Protein AF-A0A9D1K2T2-F1 (afdb_monomer_lite)

Foldseek 3Di:
DDDDDPPDQDVVNVVVCVVVVDDPDDDDDDDDDDDDDDDDDDDDDDDDDDDDDDDDDDDDDDDDDDDDDDDDPDPDDPPPDDVVVVVVVVVVVVVVVVVVVVVVVVVVVVVVVVVVVVVVVVVVVVVVVVVVVVVVVVVVVVVVVPVPDDDDDDDDDDDDDDDDDDDDDDDPVVPPPPQQKDKDWPQLVVCVVCVVVVCVVVVHDPDPVRSVVSSVVSVVPDDTDIDIDGND

Secondary structure (DSSP, 8-state):
----------HHHHHHHHHTT--S---S--------------------------------------PPPP------------HHHHHHHHHHHHHHHHHHHHHHHHHHHHHHHHHHHHHHHHHHHHHHHHHHHHHHHHHHHHHHHHTTS-----------------------TT-S---SEEEEEHHHHHHHHHHHHHHHHTT---SHHHHHHHHHHHHHHSPP-EEEEE--

Radius of gyration: 41.04 Å; chains: 1; bounding box: 109×79×101 Å

Structure (mmCIF, N/CA/C/O backbone):
data_AF-A0A9D1K2T2-F1
#
_entry.id   AF-A0A9D1K2T2-F1
#
loop_
_atom_site.group_PDB
_atom_site.id
_atom_site.type_symbol
_atom_site.label_atom_id
_atom_site.label_alt_id
_atom_site.label_comp_id
_atom_site.label_asym_id
_atom_site.label_entity_id
_atom_site.label_seq_id
_atom_site.pdbx_PDB_ins_code
_atom_site.Cartn_x
_atom_site.Cartn_y
_atom_site.Cartn_z
_atom_site.occupancy
_atom_site.B_iso_or_equiv
_atom_site.auth_seq_id
_atom_site.auth_comp_id
_atom_site.auth_asym_id
_atom_site.auth_atom_id
_atom_site.pdbx_PDB_model_num
ATOM 1 N N . MET A 1 1 ? -5.601 69.393 -17.320 1.00 42.72 1 MET A N 1
ATOM 2 C CA . MET A 1 1 ? -5.205 68.447 -16.250 1.00 42.72 1 MET A CA 1
ATOM 3 C C . MET A 1 1 ? -6.307 67.407 -16.069 1.00 42.72 1 MET A C 1
ATOM 5 O O . MET A 1 1 ? -7.425 67.700 -16.466 1.00 42.72 1 MET A O 1
ATOM 9 N N . ALA A 1 2 ? -5.984 66.249 -15.476 1.00 41.41 2 ALA A N 1
ATOM 10 C CA . ALA A 1 2 ? -6.824 65.046 -15.318 1.00 41.41 2 ALA A CA 1
ATOM 11 C C . ALA A 1 2 ? -7.097 64.255 -16.622 1.00 41.41 2 ALA A C 1
ATOM 13 O O . ALA A 1 2 ? -7.780 64.712 -17.534 1.00 41.41 2 ALA A O 1
ATOM 14 N N . GLY A 1 3 ? -6.512 63.054 -16.705 1.00 43.69 3 GLY A N 1
ATOM 15 C CA . GLY A 1 3 ? -6.570 62.173 -17.875 1.00 43.69 3 GLY A CA 1
ATOM 16 C C . GLY A 1 3 ? -7.708 61.149 -17.830 1.00 43.69 3 GLY A C 1
ATOM 17 O O . GLY A 1 3 ? -8.167 60.740 -16.764 1.00 43.69 3 GLY A O 1
ATOM 18 N N . LYS A 1 4 ? -8.131 60.699 -19.015 1.00 49.47 4 LYS A N 1
ATOM 19 C CA . LYS A 1 4 ? -9.147 59.654 -19.200 1.00 49.47 4 LYS A CA 1
ATOM 20 C C . LYS A 1 4 ? -8.528 58.283 -18.904 1.00 49.47 4 LYS A C 1
ATOM 22 O O . LYS A 1 4 ? -7.673 57.817 -19.653 1.00 49.47 4 LYS A O 1
ATOM 27 N N . LYS A 1 5 ? -8.949 57.645 -17.809 1.00 48.22 5 LYS A N 1
ATOM 28 C CA . LYS A 1 5 ? -8.495 56.301 -17.416 1.00 48.22 5 LYS A CA 1
ATOM 29 C C . LYS A 1 5 ? -9.117 55.268 -18.361 1.00 48.22 5 LYS A C 1
ATOM 31 O O . LYS A 1 5 ? -10.326 55.063 -18.319 1.00 48.22 5 LYS A O 1
ATOM 36 N N . THR A 1 6 ? -8.323 54.619 -19.216 1.00 50.22 6 THR A N 1
ATOM 37 C CA . THR A 1 6 ? -8.836 53.509 -20.035 1.00 50.22 6 THR A CA 1
ATOM 38 C C . THR A 1 6 ? -8.963 52.262 -19.167 1.00 50.22 6 THR A C 1
ATOM 40 O O . THR A 1 6 ? -7.952 51.607 -18.914 1.00 50.22 6 THR A O 1
ATOM 43 N N . SER A 1 7 ? -10.180 51.939 -18.724 1.00 58.50 7 SER A N 1
ATOM 44 C CA . SER A 1 7 ? -10.479 50.649 -18.098 1.00 58.50 7 SER A CA 1
ATOM 45 C C . SER A 1 7 ? -10.292 49.541 -19.134 1.00 58.50 7 SER A C 1
ATOM 47 O O . SER A 1 7 ? -11.109 49.372 -20.036 1.00 58.50 7 SER A O 1
ATOM 49 N N . LYS A 1 8 ? -9.160 48.843 -19.051 1.00 59.69 8 LYS A N 1
ATOM 50 C CA . LYS A 1 8 ? -8.865 47.633 -19.816 1.00 59.69 8 LYS A CA 1
ATOM 51 C C . LYS A 1 8 ? -8.776 46.522 -18.786 1.00 59.69 8 LYS A C 1
ATOM 53 O O . LYS A 1 8 ? -7.733 46.384 -18.154 1.00 59.69 8 LYS A O 1
ATOM 58 N N . SER A 1 9 ? -9.872 45.792 -18.584 1.00 67.62 9 SER A N 1
ATOM 59 C CA . SER A 1 9 ? -9.869 44.600 -17.736 1.00 67.62 9 SER A CA 1
ATOM 60 C C . SER A 1 9 ? -8.816 43.639 -18.273 1.00 67.62 9 SER A C 1
ATOM 62 O O . SER A 1 9 ? -8.876 43.224 -19.436 1.00 67.62 9 SER A O 1
ATOM 64 N N . SER A 1 10 ? -7.823 43.326 -17.451 1.00 74.94 10 SER A N 1
ATOM 65 C CA . SER A 1 10 ? -6.793 42.369 -17.825 1.00 74.94 10 SER A CA 1
ATOM 66 C C . SER A 1 10 ? -7.414 40.968 -17.929 1.00 74.94 10 SER A C 1
ATOM 68 O O . SER A 1 10 ? -8.429 40.689 -17.292 1.00 74.94 10 SER A O 1
ATOM 70 N N . LYS A 1 11 ? -6.825 40.044 -18.707 1.00 71.69 11 LYS A N 1
ATOM 71 C CA . LYS A 1 11 ? -7.305 38.643 -18.708 1.00 71.69 11 LYS A CA 1
ATOM 72 C C . LYS A 1 11 ? -7.273 38.037 -17.293 1.00 71.69 11 LYS A C 1
ATOM 74 O O . LYS A 1 11 ? -8.128 37.228 -16.958 1.00 71.69 11 LYS A O 1
ATOM 79 N N . THR A 1 12 ? -6.345 38.496 -16.455 1.00 81.19 12 THR A N 1
ATOM 80 C CA . THR A 1 12 ? -6.258 38.196 -15.022 1.00 81.19 12 THR A CA 1
ATOM 81 C C . THR A 1 12 ? -7.474 38.665 -14.213 1.00 81.19 12 THR A C 1
ATOM 83 O O . THR A 1 12 ? -7.953 37.884 -13.400 1.00 81.19 12 THR A O 1
ATOM 86 N N . ASP A 1 13 ? -8.048 39.851 -14.465 1.00 80.75 13 ASP A N 1
ATOM 87 C CA . ASP A 1 13 ? -9.311 40.274 -13.821 1.00 80.75 13 ASP A CA 1
ATOM 88 C C . ASP A 1 13 ? -10.464 39.321 -14.164 1.00 80.75 13 ASP A C 1
ATOM 90 O O . ASP A 1 13 ? -11.247 38.940 -13.297 1.00 80.75 13 ASP A O 1
ATOM 94 N N . HIS A 1 14 ? -10.557 38.898 -15.429 1.00 79.31 14 HIS A N 1
ATOM 95 C CA . HIS A 1 14 ? -11.619 37.990 -15.861 1.00 79.31 14 HIS A CA 1
ATOM 96 C C . HIS A 1 14 ? -11.512 36.618 -15.178 1.00 79.31 14 HIS A C 1
ATOM 98 O O . HIS A 1 14 ? -12.525 36.084 -14.727 1.00 79.31 14 HIS A O 1
ATOM 104 N N . VAL A 1 15 ? -10.292 36.085 -15.048 1.00 86.88 15 VAL A N 1
ATOM 105 C CA . VAL A 1 15 ? -10.015 34.829 -14.333 1.00 86.88 15 VAL A CA 1
ATOM 106 C C . VAL A 1 15 ? -10.317 34.962 -12.836 1.00 86.88 15 VAL A C 1
ATOM 108 O O . VAL A 1 15 ? -10.964 34.082 -12.274 1.00 86.88 15 VAL A O 1
ATOM 111 N N . LEU A 1 16 ? -9.937 36.073 -12.194 1.00 82.56 16 LEU A N 1
ATOM 112 C CA . LEU A 1 16 ? -10.262 36.329 -10.784 1.00 82.56 16 LEU A CA 1
ATOM 113 C C . LEU A 1 16 ? -11.777 36.404 -10.541 1.00 82.56 16 LEU A C 1
ATOM 115 O O . LEU A 1 16 ? -12.255 35.895 -9.527 1.00 82.56 16 LEU A O 1
ATOM 119 N N . ASN A 1 17 ? -12.541 36.969 -11.480 1.00 77.69 17 ASN A N 1
ATOM 120 C CA . ASN A 1 17 ? -13.998 37.038 -11.372 1.00 77.69 17 ASN A CA 1
ATOM 121 C C . ASN A 1 17 ? -14.666 35.657 -11.559 1.00 77.69 17 ASN A C 1
ATOM 123 O O . ASN A 1 17 ? -15.647 35.363 -10.882 1.00 77.69 17 ASN A O 1
ATOM 127 N N . LEU A 1 18 ? -14.099 34.778 -12.404 1.00 82.06 18 LEU A N 1
ATOM 128 C CA . LEU A 1 18 ? -14.526 33.372 -12.510 1.00 82.06 18 LEU A CA 1
ATOM 129 C C . LEU A 1 18 ? -14.241 32.585 -11.221 1.00 82.06 18 LEU A C 1
ATOM 131 O O . LEU A 1 18 ? -15.113 31.868 -10.741 1.00 82.06 18 LEU A O 1
ATOM 135 N N . ILE A 1 19 ? -13.041 32.734 -10.649 1.00 79.81 19 ILE A N 1
ATOM 136 C CA . ILE A 1 19 ? -12.636 32.040 -9.413 1.00 79.81 19 ILE A CA 1
ATOM 137 C C . ILE A 1 19 ? -13.471 32.508 -8.211 1.00 79.81 19 ILE A C 1
ATOM 139 O O . ILE A 1 19 ? -13.794 31.707 -7.339 1.00 79.81 19 ILE A O 1
ATOM 143 N N . SER A 1 20 ? -13.858 33.786 -8.176 1.00 79.50 20 SER A N 1
ATOM 144 C CA . SER A 1 20 ? -14.654 34.359 -7.080 1.00 79.50 20 SER A CA 1
ATOM 145 C C . SER A 1 20 ? -16.150 34.011 -7.150 1.00 79.50 20 SER A C 1
ATOM 147 O O . SER A 1 20 ? -16.895 34.361 -6.242 1.00 79.50 20 SER A O 1
ATOM 149 N N . GLY A 1 21 ? -16.620 33.351 -8.216 1.00 59.47 21 GLY A N 1
ATOM 150 C CA . GLY A 1 21 ? -18.016 32.915 -8.363 1.00 59.47 21 GLY A CA 1
ATOM 151 C C . GLY A 1 21 ? -19.045 34.025 -8.637 1.00 59.47 21 GLY A C 1
ATOM 152 O O . GLY A 1 21 ? -20.216 33.721 -8.870 1.00 59.47 21 GLY A O 1
ATOM 153 N N . MET A 1 22 ? -18.645 35.303 -8.665 1.00 61.38 22 MET A N 1
ATOM 154 C CA . MET A 1 22 ? -19.533 36.422 -8.998 1.00 61.38 22 MET A CA 1
ATOM 155 C C . MET A 1 22 ? -19.816 36.495 -10.508 1.00 61.38 22 MET A C 1
ATOM 157 O O . MET A 1 22 ? -19.119 37.167 -11.272 1.00 61.38 22 MET A O 1
ATOM 161 N N . SER A 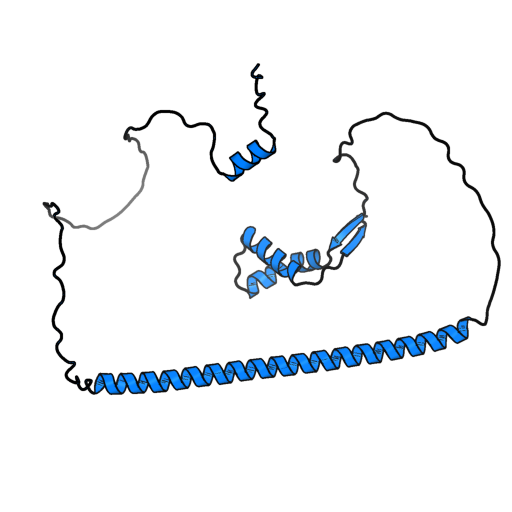1 23 ? -20.900 35.845 -10.934 1.00 54.78 23 SER A N 1
ATOM 162 C CA . SER A 1 23 ? -21.463 36.027 -12.278 1.00 54.78 23 SER A CA 1
ATOM 163 C C . SER A 1 23 ? -22.014 37.454 -12.447 1.00 54.78 23 SER A C 1
ATOM 165 O O . SER A 1 23 ? -22.887 37.851 -11.674 1.00 54.78 23 SER A O 1
ATOM 167 N N . PRO A 1 24 ? -21.582 38.234 -13.456 1.00 52.06 24 PRO A N 1
ATOM 168 C CA . PRO A 1 24 ? -22.032 39.610 -13.654 1.00 52.06 24 PRO A CA 1
ATOM 169 C C . PRO A 1 24 ? -23.347 39.663 -14.450 1.00 52.06 24 PRO A C 1
ATOM 171 O O . PRO A 1 24 ? -23.405 40.293 -15.504 1.00 52.06 24 PRO A O 1
ATOM 174 N N . ASN A 1 25 ? -24.389 38.967 -13.984 1.00 43.22 25 ASN A N 1
ATOM 175 C CA . ASN A 1 25 ? -25.748 39.145 -14.503 1.00 43.22 25 ASN A CA 1
ATOM 176 C C . ASN A 1 25 ? -26.823 38.643 -13.523 1.00 43.22 25 ASN A C 1
ATOM 178 O O . ASN A 1 25 ? -27.366 37.551 -13.692 1.00 43.22 25 ASN A O 1
ATOM 182 N N . GLN A 1 26 ? -27.129 39.445 -12.502 1.00 39.28 26 GLN A N 1
ATOM 183 C CA . GLN A 1 26 ? -28.424 39.372 -11.827 1.00 39.28 26 GLN A CA 1
ATOM 184 C C . GLN A 1 26 ? -28.750 40.719 -11.173 1.00 39.28 26 GLN A C 1
ATOM 186 O O . GLN A 1 26 ? -28.493 40.943 -9.993 1.00 39.28 26 GLN A O 1
ATOM 191 N N . GLU A 1 27 ? -29.303 41.626 -11.975 1.00 38.06 27 GLU A N 1
ATOM 192 C CA . GLU A 1 27 ? -30.055 42.771 -11.468 1.00 38.06 27 GLU A CA 1
ATOM 193 C C . GLU A 1 27 ? -31.552 42.516 -11.716 1.00 38.06 27 GLU A C 1
ATOM 195 O O . GLU A 1 27 ? -31.958 42.171 -12.825 1.00 38.06 27 GLU A O 1
ATOM 200 N N . ASP A 1 28 ? -32.330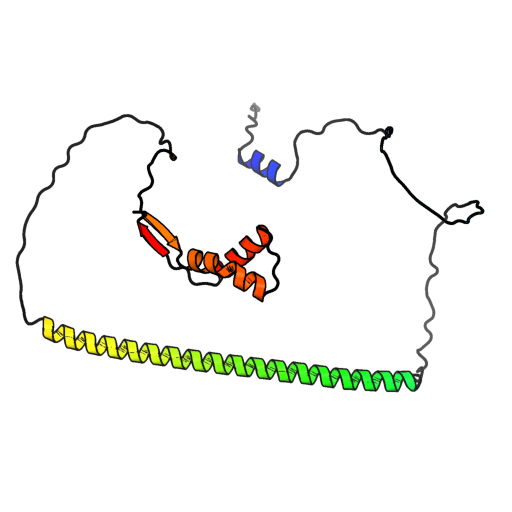 42.731 -10.655 1.00 35.12 28 ASP A N 1
ATOM 201 C CA . ASP A 1 28 ? -33.792 42.856 -10.578 1.00 35.12 28 ASP A CA 1
ATOM 202 C C . ASP A 1 28 ? -34.731 41.626 -10.450 1.00 35.12 28 ASP A C 1
ATOM 204 O O . ASP A 1 28 ? -34.579 40.567 -11.056 1.00 35.12 28 ASP A O 1
ATOM 208 N N . SER A 1 29 ? -35.799 41.872 -9.677 1.00 31.11 29 SER A N 1
ATOM 209 C CA . SER A 1 29 ? -37.030 41.095 -9.434 1.00 31.11 29 SER A CA 1
ATOM 210 C C . SER A 1 29 ? -36.995 39.752 -8.663 1.00 31.11 29 SER A C 1
ATOM 212 O O . SER A 1 29 ? -36.762 38.668 -9.190 1.00 31.11 29 SER A O 1
ATOM 214 N N . SER A 1 30 ? -37.427 39.832 -7.402 1.00 33.25 30 SER A N 1
ATOM 215 C CA . SER A 1 30 ? -38.158 38.794 -6.646 1.00 33.25 30 SER A CA 1
ATOM 216 C C . SER A 1 30 ? -39.653 39.196 -6.546 1.00 33.25 30 SER A C 1
ATOM 218 O O . SER A 1 30 ? -39.994 40.294 -6.994 1.00 33.25 30 SER A O 1
ATOM 220 N N . PRO A 1 31 ? -40.554 38.460 -5.857 1.00 56.25 31 PRO A N 1
ATOM 221 C CA . PRO A 1 31 ? -40.851 37.012 -5.830 1.00 56.25 31 PRO A CA 1
ATOM 222 C C . PRO A 1 31 ? -42.324 36.709 -6.263 1.00 56.25 31 PRO A C 1
ATOM 224 O O . PRO A 1 31 ? -43.124 37.639 -6.337 1.00 56.25 31 PRO A O 1
ATOM 227 N N . SER A 1 32 ? -42.741 35.442 -6.476 1.00 31.33 32 SER A N 1
ATOM 228 C CA . SER A 1 32 ? -44.173 35.002 -6.458 1.00 31.33 32 SER A CA 1
ATOM 229 C C . SER A 1 32 ? -44.384 33.470 -6.518 1.00 31.33 32 SER A C 1
ATOM 231 O O . SER A 1 32 ? -43.463 32.725 -6.843 1.00 31.33 32 SER A O 1
ATOM 233 N N . GLU A 1 33 ? -45.605 33.029 -6.181 1.00 36.22 33 GLU A N 1
ATOM 234 C CA . GLU A 1 33 ? -46.026 31.657 -5.818 1.00 36.22 33 GLU A CA 1
ATOM 235 C C . GLU A 1 33 ? -46.633 30.776 -6.950 1.00 36.22 33 GLU A C 1
ATOM 237 O O . GLU A 1 33 ? -47.041 31.263 -8.000 1.00 36.22 33 GLU A O 1
ATOM 242 N N . GLU A 1 34 ? -46.720 29.467 -6.653 1.00 35.47 34 GLU A N 1
ATOM 243 C CA . GLU A 1 34 ? -47.688 28.407 -7.051 1.00 35.47 34 GLU A CA 1
ATOM 244 C C . GLU A 1 34 ? -48.505 28.410 -8.376 1.00 35.47 34 GLU A C 1
ATOM 246 O O . GLU A 1 34 ? -49.273 29.330 -8.666 1.00 35.47 34 GLU A O 1
ATOM 251 N N . LYS A 1 35 ? -48.504 27.232 -9.047 1.00 32.72 35 LYS A N 1
ATOM 252 C CA . LYS A 1 35 ? -49.656 26.390 -9.523 1.00 32.72 35 LYS A CA 1
ATOM 253 C C . LYS A 1 35 ? -49.120 25.248 -10.413 1.00 32.72 35 LYS A C 1
ATOM 255 O O . LYS A 1 35 ? -48.315 25.512 -11.295 1.00 32.72 35 LYS A O 1
ATOM 260 N N . ASP A 1 36 ? -49.312 23.958 -10.122 1.00 28.78 36 ASP A N 1
ATOM 261 C CA . ASP A 1 36 ? -50.523 23.098 -10.095 1.00 28.78 36 ASP A CA 1
ATOM 262 C C . ASP A 1 36 ? -51.043 22.600 -11.473 1.00 28.78 36 ASP A C 1
ATOM 264 O O . ASP A 1 36 ? -51.087 23.353 -12.442 1.00 28.78 36 ASP A O 1
ATOM 268 N N . ALA A 1 37 ? -51.504 21.333 -11.464 1.00 30.41 37 ALA A N 1
ATOM 269 C CA . ALA A 1 37 ? -52.428 20.627 -12.375 1.00 30.41 37 ALA A CA 1
ATOM 270 C C . ALA A 1 37 ? -51.902 19.586 -13.408 1.00 30.41 37 ALA A C 1
ATOM 272 O O . ALA A 1 37 ? -51.252 19.911 -14.396 1.00 30.41 37 ALA A O 1
ATOM 273 N N . GLY A 1 38 ? -52.395 18.337 -13.262 1.00 27.77 38 GLY A N 1
ATOM 274 C CA . GLY A 1 38 ? -52.676 17.377 -14.360 1.00 27.77 38 GLY A CA 1
ATOM 275 C C . GLY A 1 38 ? -51.610 16.296 -14.644 1.00 27.77 38 GLY A C 1
ATOM 276 O O . GLY A 1 38 ? -50.667 16.553 -15.374 1.00 27.77 38 GLY A O 1
ATOM 277 N N . ARG A 1 39 ? -51.629 15.073 -14.081 1.00 31.78 39 ARG A N 1
ATOM 278 C CA . ARG A 1 39 ? -52.608 13.952 -14.178 1.00 31.78 39 ARG A CA 1
ATOM 279 C C . ARG A 1 39 ? -52.671 13.265 -15.562 1.00 31.78 39 ARG A C 1
ATOM 281 O O . ARG A 1 39 ? -53.243 13.815 -16.493 1.00 31.78 39 ARG A O 1
ATOM 288 N N . THR A 1 40 ? -52.262 11.992 -15.645 1.00 27.48 40 THR A N 1
ATOM 289 C CA . THR A 1 40 ? -53.158 10.816 -15.845 1.00 27.48 40 THR A CA 1
ATOM 290 C C . THR A 1 40 ? -52.384 9.482 -15.769 1.00 27.48 40 THR A C 1
ATOM 292 O O . THR A 1 40 ? -51.174 9.441 -15.949 1.00 27.48 40 THR A O 1
ATOM 295 N N . SER A 1 41 ? -53.093 8.393 -15.452 1.00 36.59 41 SER A N 1
ATOM 296 C CA . SER A 1 41 ? -52.612 7.000 -15.347 1.00 36.59 41 SER A CA 1
ATOM 297 C C . SER A 1 41 ? -53.672 6.067 -15.968 1.00 36.59 41 SER A C 1
ATOM 299 O O . SER A 1 41 ? -54.810 6.511 -16.153 1.00 36.59 41 SER A O 1
ATOM 301 N N . PRO A 1 42 ? -53.338 4.808 -16.303 1.00 41.00 42 PRO A N 1
ATOM 302 C CA . PRO A 1 42 ? -54.174 3.668 -15.872 1.00 41.00 42 PRO A CA 1
ATOM 303 C C . PRO A 1 42 ? -53.317 2.516 -15.284 1.00 41.00 42 PRO A C 1
ATOM 305 O O . PRO A 1 42 ? -52.216 2.273 -15.762 1.00 41.00 42 PR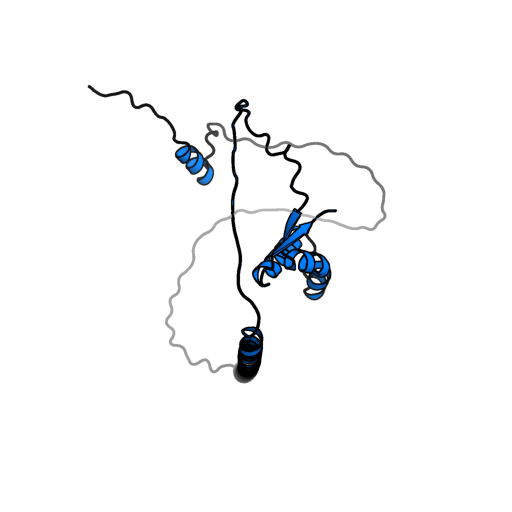O A O 1
ATOM 308 N N . ALA A 1 43 ? -53.679 1.917 -14.136 1.00 33.22 43 ALA A N 1
ATOM 309 C CA . ALA A 1 43 ? -54.622 0.785 -13.945 1.00 33.22 43 ALA A CA 1
ATOM 310 C C . ALA A 1 43 ? -54.103 -0.556 -14.535 1.00 33.22 43 ALA A C 1
ATOM 312 O O . ALA A 1 43 ? -53.506 -0.549 -15.601 1.00 33.22 43 ALA A O 1
ATOM 313 N N . GLN A 1 44 ? -54.274 -1.746 -13.942 1.00 34.91 44 GLN A N 1
ATOM 314 C CA . GLN A 1 44 ? -55.174 -2.273 -12.887 1.00 34.91 44 GLN A CA 1
ATOM 315 C C . GLN A 1 44 ? -54.344 -3.205 -11.931 1.00 34.91 44 GLN A C 1
ATOM 317 O O . GLN A 1 44 ? -53.162 -3.396 -12.197 1.00 34.91 44 GLN A O 1
ATOM 322 N N . GLU A 1 45 ? -54.786 -3.839 -10.829 1.00 32.66 45 GLU A N 1
ATOM 323 C CA . GLU A 1 45 ? -56.074 -3.935 -10.101 1.00 32.66 45 GLU A CA 1
ATOM 324 C C . GLU A 1 45 ? -55.840 -4.297 -8.596 1.00 32.66 45 GLU A C 1
ATOM 326 O O . GLU A 1 45 ? -54.732 -4.130 -8.091 1.00 32.66 45 GLU A O 1
ATOM 331 N N . VAL A 1 46 ? -56.862 -4.783 -7.867 1.00 33.81 46 VAL A N 1
ATOM 332 C CA . VAL A 1 46 ? -56.854 -5.214 -6.438 1.00 33.81 46 VAL A CA 1
ATOM 333 C C . VAL A 1 46 ? -57.762 -6.456 -6.249 1.00 33.81 46 VAL A C 1
ATOM 335 O O . VAL A 1 46 ? -58.522 -6.739 -7.176 1.00 33.81 46 VAL A O 1
ATOM 338 N N . PRO A 1 47 ? -57.731 -7.230 -5.128 1.00 44.50 47 PRO A N 1
ATOM 339 C CA . PRO A 1 47 ? -58.482 -6.889 -3.885 1.00 44.50 47 PRO A CA 1
ATOM 340 C C . PRO A 1 47 ? -57.865 -7.466 -2.567 1.00 44.50 47 PRO A C 1
ATOM 342 O O . PRO A 1 47 ? -56.880 -8.191 -2.614 1.00 44.50 47 PRO A O 1
ATOM 345 N N . ALA A 1 48 ? -58.422 -7.337 -1.349 1.00 32.88 48 ALA A N 1
ATOM 346 C CA . ALA A 1 48 ? -59.117 -6.252 -0.624 1.00 32.88 48 ALA A CA 1
ATOM 347 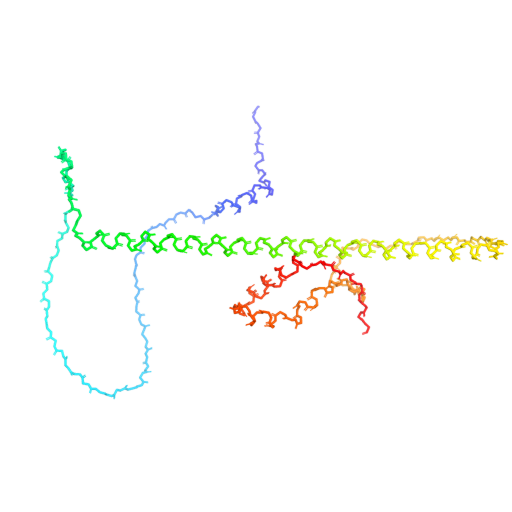C C . ALA A 1 48 ? -59.430 -6.719 0.831 1.00 32.88 48 ALA A C 1
ATOM 349 O O . ALA A 1 48 ? -59.766 -7.889 1.018 1.00 32.88 48 ALA A O 1
ATOM 350 N N . LYS A 1 49 ? -59.349 -5.811 1.827 1.00 33.72 49 LYS A N 1
ATOM 351 C CA . LYS A 1 49 ? -60.059 -5.748 3.145 1.00 33.72 49 LYS A CA 1
ATOM 352 C C . LYS A 1 49 ? -59.370 -4.660 4.001 1.00 33.72 49 LYS A C 1
ATOM 354 O O . LYS A 1 49 ? -58.180 -4.785 4.253 1.00 33.72 49 LYS A O 1
ATOM 359 N N . GLU A 1 50 ? -59.946 -3.484 4.277 1.00 30.91 50 GLU A N 1
ATOM 360 C CA . GLU A 1 50 ? -61.128 -3.183 5.124 1.00 30.91 50 GLU A CA 1
ATOM 361 C C . GLU A 1 50 ? -60.828 -3.475 6.619 1.00 30.91 50 GLU A C 1
ATOM 363 O O . GLU A 1 50 ? -60.467 -4.603 6.941 1.00 30.91 50 GLU A O 1
ATOM 368 N N . ALA A 1 51 ? -60.880 -2.529 7.575 1.00 29.55 51 ALA A N 1
ATOM 369 C CA . ALA A 1 51 ? -61.677 -1.290 7.669 1.00 29.55 51 ALA A CA 1
ATOM 370 C C . ALA A 1 51 ? -60.949 -0.076 8.325 1.00 29.55 51 ALA A C 1
ATOM 372 O O . ALA A 1 51 ? -59.862 -0.203 8.880 1.00 29.55 51 ALA A O 1
ATOM 373 N N . ALA A 1 52 ? -61.612 1.089 8.302 1.00 31.67 52 ALA A N 1
ATOM 374 C CA . ALA A 1 52 ? -61.327 2.336 9.047 1.00 31.67 52 ALA A CA 1
ATOM 375 C C . ALA A 1 52 ? -62.678 2.857 9.640 1.00 31.67 52 ALA A C 1
ATOM 377 O O . ALA A 1 52 ? -63.628 2.067 9.599 1.00 31.67 52 ALA A O 1
ATOM 378 N N . PRO A 1 53 ? -62.901 4.125 10.081 1.00 52.34 53 PRO A N 1
ATOM 379 C CA . PRO A 1 53 ? -62.020 5.250 10.472 1.00 52.34 53 PRO A CA 1
ATOM 380 C C . PRO A 1 53 ? -62.487 5.967 11.790 1.00 52.34 53 PRO A C 1
ATOM 382 O O . PRO A 1 53 ? -63.298 5.408 12.522 1.00 52.34 53 PRO A O 1
ATOM 385 N N . GLN A 1 54 ? -62.039 7.228 12.001 1.00 35.03 54 GLN A N 1
ATOM 386 C CA . GLN A 1 54 ? -62.604 8.375 12.789 1.00 35.03 54 GLN A CA 1
ATOM 387 C C . GLN A 1 54 ? -61.711 8.888 13.944 1.00 35.03 54 GLN A C 1
ATOM 389 O O . GLN A 1 54 ? -61.111 8.084 14.646 1.00 35.03 54 GLN A O 1
ATOM 394 N N . GLU A 1 55 ? -61.626 10.189 14.272 1.00 32.34 55 GLU A N 1
ATOM 395 C CA . GLU A 1 55 ? -61.707 11.459 13.505 1.00 32.34 55 GLU A CA 1
ATOM 396 C C . GLU A 1 55 ? -61.047 12.582 14.370 1.00 32.34 55 GLU A C 1
ATOM 398 O O . GLU A 1 55 ? -60.778 12.365 15.551 1.00 32.34 55 GLU A O 1
ATOM 403 N N . SER A 1 56 ? -60.712 13.749 13.801 1.00 39.16 56 SER A N 1
ATOM 404 C CA . SER A 1 56 ? -59.970 14.871 14.451 1.00 39.16 56 SER A CA 1
ATOM 405 C C . SER A 1 56 ? -60.919 15.829 15.256 1.00 39.16 56 SER A C 1
ATOM 407 O O . SER A 1 56 ? -62.070 15.421 15.404 1.00 39.16 56 SER A O 1
ATOM 409 N N . PRO A 1 57 ? -60.574 17.050 15.797 1.00 45.31 57 PRO A N 1
ATOM 410 C CA . PRO A 1 57 ? -59.575 18.044 15.330 1.00 45.31 57 PRO A CA 1
ATOM 411 C C . PRO A 1 57 ? -58.774 18.921 16.352 1.00 45.31 57 PRO A C 1
ATOM 413 O O . PRO A 1 57 ? -59.184 19.203 17.472 1.00 45.31 57 PRO A O 1
ATOM 416 N N . ALA A 1 58 ? -57.639 19.426 15.845 1.00 34.34 58 ALA A N 1
ATOM 417 C CA . ALA A 1 58 ? -56.901 20.686 16.093 1.00 34.34 58 ALA A CA 1
ATOM 418 C C . ALA A 1 58 ? -57.196 21.634 17.291 1.00 34.34 58 ALA A C 1
ATOM 420 O O . ALA A 1 58 ? -58.302 22.164 17.405 1.00 34.34 58 ALA A O 1
ATOM 421 N N . LYS A 1 59 ? -56.116 22.100 17.962 1.00 33.47 59 LYS A N 1
ATOM 422 C CA . LYS A 1 59 ? -55.628 23.507 17.863 1.00 33.47 59 LYS A CA 1
ATOM 423 C C . LYS A 1 59 ? -54.237 23.738 18.495 1.00 33.47 59 LYS A C 1
ATOM 425 O O . LYS A 1 59 ? -53.989 23.290 19.606 1.00 33.47 59 LYS A O 1
ATOM 430 N N . GLU A 1 60 ? -53.396 24.522 17.821 1.00 38.38 60 GLU A N 1
ATOM 431 C CA . GLU A 1 60 ? -52.180 25.177 18.357 1.00 38.38 60 GLU A CA 1
ATOM 432 C C . GLU A 1 60 ? -52.460 26.701 18.516 1.00 38.38 60 GLU A C 1
ATOM 434 O O . GLU A 1 60 ? -53.481 27.155 17.974 1.00 38.38 60 GLU A O 1
ATOM 439 N N . PRO A 1 61 ? -51.666 27.506 19.268 1.00 47.19 61 PRO A N 1
ATOM 440 C CA . PRO A 1 61 ? -50.328 27.919 18.803 1.00 47.19 61 PRO A CA 1
ATOM 441 C C . PRO A 1 61 ? -49.241 28.143 19.889 1.00 47.19 61 PRO A C 1
ATOM 443 O O . PRO A 1 61 ? -49.507 28.191 21.089 1.00 47.19 61 PRO A O 1
ATOM 446 N N . ALA A 1 62 ? -48.011 28.343 19.408 1.00 40.00 62 ALA A N 1
ATOM 447 C CA . ALA A 1 62 ? -46.760 28.593 20.132 1.00 40.00 62 ALA A CA 1
ATOM 448 C C . ALA A 1 62 ? -46.717 29.739 21.175 1.00 40.00 62 ALA A C 1
ATOM 450 O O . ALA A 1 62 ? -47.305 30.805 20.980 1.00 40.00 62 ALA A O 1
ATOM 451 N N . ALA A 1 63 ? -45.864 29.551 22.198 1.00 35.16 63 ALA A N 1
ATOM 452 C CA . ALA A 1 63 ? -45.122 30.605 22.908 1.00 35.16 63 ALA A CA 1
ATOM 453 C C . ALA A 1 63 ? -43.917 30.026 23.698 1.00 35.16 63 ALA A C 1
ATOM 455 O O . ALA A 1 63 ? -44.101 29.332 24.695 1.00 35.16 63 ALA A O 1
ATOM 456 N N . GLU A 1 64 ? -42.689 30.357 23.291 1.00 40.44 64 GLU A N 1
ATOM 457 C CA . GLU A 1 64 ? -41.508 30.421 24.181 1.00 40.44 64 GLU A CA 1
ATOM 458 C C . GLU A 1 64 ? -41.515 31.793 24.902 1.00 40.44 64 GLU A C 1
ATOM 460 O O . GLU A 1 64 ? -42.123 32.719 24.349 1.00 40.44 64 GLU A O 1
ATOM 465 N N . PRO A 1 65 ? -40.873 31.999 26.084 1.00 44.53 65 PRO A N 1
ATOM 466 C CA . PRO A 1 65 ? -39.494 31.559 26.358 1.00 44.53 65 PRO A CA 1
ATOM 467 C C . PRO A 1 65 ? -39.145 31.226 27.843 1.00 44.53 65 PRO A C 1
ATOM 469 O O . PRO A 1 65 ? -40.001 31.205 28.721 1.00 44.53 65 PRO A O 1
ATOM 472 N N . GLN A 1 66 ? -37.831 31.104 28.099 1.00 35.16 66 GLN A N 1
ATOM 473 C CA . GLN A 1 66 ? -37.089 31.289 29.369 1.00 35.16 66 GLN A CA 1
ATOM 474 C C . GLN A 1 66 ? -36.827 30.083 30.296 1.00 35.16 66 GLN A C 1
ATOM 476 O O . GLN A 1 66 ? -37.700 29.513 30.945 1.00 35.16 66 GLN A O 1
ATOM 481 N N . SER A 1 67 ? -35.527 29.805 30.425 1.00 45.94 67 SER A N 1
ATOM 482 C CA . SER A 1 67 ? -34.867 28.972 31.432 1.00 45.94 67 SER A CA 1
ATOM 483 C C . SER A 1 67 ? -35.022 29.522 32.859 1.00 45.94 67 SER A C 1
ATOM 485 O O . SER A 1 67 ? -34.975 30.739 33.041 1.00 45.94 67 SER A O 1
ATOM 487 N N . PRO A 1 68 ? -35.037 28.658 33.889 1.00 43.59 68 PRO A N 1
ATOM 488 C CA . PRO A 1 68 ? -34.633 29.017 35.244 1.00 43.59 68 PRO A CA 1
ATOM 489 C C . PRO A 1 68 ? -33.207 28.530 35.559 1.00 43.59 68 PRO A C 1
ATOM 491 O O . PRO A 1 68 ? -32.784 27.450 35.145 1.00 43.59 68 PRO A O 1
ATOM 494 N N . GLU A 1 69 ? -32.465 29.348 36.299 1.00 41.41 69 GLU A N 1
ATOM 495 C CA . GLU A 1 69 ? -31.044 29.160 36.603 1.00 41.41 69 GLU A CA 1
ATOM 496 C C . GLU A 1 69 ? -30.786 28.142 37.729 1.00 41.41 69 GLU A C 1
ATOM 498 O O . GLU A 1 69 ? -31.584 27.985 38.655 1.00 41.41 69 GLU A O 1
ATOM 503 N N . THR A 1 70 ? -29.603 27.521 37.722 1.00 41.81 70 THR A N 1
ATOM 504 C CA . THR A 1 70 ? -29.007 26.936 38.934 1.00 41.81 70 THR A CA 1
ATOM 505 C C . THR A 1 70 ? -28.730 28.057 39.938 1.00 41.81 70 THR A C 1
ATOM 507 O O . THR A 1 70 ? -28.122 29.061 39.566 1.00 41.81 70 THR A O 1
ATOM 510 N N . PRO A 1 71 ? -29.056 27.881 41.230 1.00 52.69 71 PRO A N 1
ATOM 511 C CA . PRO A 1 71 ? -27.942 27.616 42.144 1.00 52.69 71 PRO A CA 1
ATOM 512 C C . PRO A 1 71 ? -28.304 26.750 43.362 1.00 52.69 71 PRO A C 1
ATOM 514 O O . PRO A 1 71 ? -29.186 27.089 44.148 1.00 52.69 71 PRO A O 1
ATOM 517 N N . SER A 1 72 ? -27.511 25.708 43.630 1.00 42.81 72 SER A N 1
ATOM 518 C CA . SER A 1 72 ? -27.279 25.286 45.018 1.00 42.81 72 SER A CA 1
ATOM 519 C C . SER A 1 72 ? -25.971 24.514 45.163 1.00 42.81 72 SER A C 1
ATOM 521 O O . SER A 1 72 ? -25.820 23.408 44.645 1.00 42.81 72 SER A O 1
ATOM 523 N N . GLN A 1 73 ? -25.019 25.102 45.888 1.00 53.69 73 GLN A N 1
ATOM 524 C CA . GLN A 1 73 ? -23.800 24.421 46.321 1.00 53.69 73 GLN A CA 1
ATOM 525 C C . GLN A 1 73 ? -24.129 23.527 47.524 1.00 53.69 73 GLN A C 1
ATOM 527 O O . GLN A 1 73 ? -23.864 23.882 48.671 1.00 53.69 73 GLN A O 1
ATOM 532 N N . ALA A 1 74 ? -24.711 22.358 47.269 1.00 46.91 74 ALA A N 1
ATOM 533 C CA . ALA A 1 74 ? -24.678 21.273 48.238 1.00 46.91 74 ALA A CA 1
ATOM 534 C C . ALA A 1 74 ? -23.307 20.591 48.135 1.00 46.91 74 ALA A C 1
ATOM 536 O O . ALA A 1 74 ? -22.936 20.105 47.066 1.00 46.91 74 ALA A O 1
ATOM 537 N N . ALA A 1 75 ? -22.544 20.567 49.232 1.00 55.56 75 ALA A N 1
ATOM 538 C CA . ALA A 1 75 ? -21.307 19.792 49.288 1.00 55.56 75 ALA A CA 1
ATOM 539 C C . ALA A 1 75 ? -21.614 18.330 48.908 1.00 55.56 75 ALA A C 1
ATOM 541 O O . ALA A 1 75 ? -22.619 17.799 49.393 1.00 55.56 75 ALA A O 1
ATOM 542 N N . PRO A 1 76 ? -20.798 17.672 48.062 1.00 59.44 76 PRO A N 1
ATOM 543 C CA . PRO A 1 76 ? -21.082 16.317 47.625 1.00 59.44 76 PRO A CA 1
ATOM 544 C C . PRO A 1 76 ? -20.964 15.375 48.821 1.00 59.44 76 PRO A C 1
ATOM 546 O O . PRO A 1 76 ? -19.877 14.936 49.196 1.00 59.44 76 PRO A O 1
ATOM 549 N N . THR A 1 77 ? -22.105 15.044 49.425 1.00 58.59 77 THR A N 1
ATOM 550 C CA . THR A 1 77 ? -22.218 13.864 50.276 1.00 58.59 77 THR A CA 1
ATOM 551 C C . THR A 1 77 ? -21.678 12.684 49.474 1.00 58.59 77 THR A C 1
ATOM 553 O O . THR A 1 77 ? -22.113 12.518 48.330 1.00 58.59 77 THR A O 1
ATOM 556 N N . PRO A 1 78 ? -20.746 11.877 50.012 1.00 59.94 78 PRO A N 1
ATOM 557 C CA . PRO A 1 78 ? -20.188 10.754 49.281 1.00 59.94 78 PRO A CA 1
ATOM 558 C C . PRO A 1 78 ? -21.288 9.709 49.094 1.00 59.94 78 PRO A C 1
ATOM 560 O O . PRO A 1 78 ? -21.516 8.859 49.956 1.00 59.94 78 PRO A O 1
ATOM 563 N N . TYR A 1 79 ? -21.994 9.804 47.967 1.00 63.06 79 TYR A N 1
ATOM 564 C CA . TYR A 1 79 ? -22.919 8.789 47.495 1.00 63.06 79 TYR A CA 1
ATOM 565 C C . TYR A 1 79 ? -22.106 7.521 47.281 1.00 63.06 79 TYR A C 1
ATOM 567 O O . TYR A 1 79 ? -21.444 7.346 46.259 1.00 63.06 79 TYR A O 1
ATOM 575 N N . ARG A 1 80 ? -22.122 6.650 48.293 1.00 76.50 80 ARG A N 1
ATOM 576 C CA . ARG A 1 80 ? -21.543 5.316 48.209 1.00 76.50 80 ARG A CA 1
ATOM 577 C C . ARG A 1 80 ? -22.231 4.632 47.032 1.00 76.50 80 ARG A C 1
ATOM 579 O O . ARG A 1 80 ? -23.452 4.466 47.066 1.00 76.50 80 ARG A O 1
ATOM 586 N N . ALA A 1 81 ? -21.471 4.344 45.978 1.00 73.19 81 ALA A N 1
ATOM 587 C CA . ALA A 1 81 ? -22.023 3.787 44.753 1.00 73.19 81 ALA A CA 1
ATOM 588 C C . ALA A 1 81 ? -22.822 2.519 45.082 1.00 73.19 81 ALA A C 1
ATOM 590 O O . ALA A 1 81 ? -22.440 1.743 45.961 1.00 73.19 81 ALA A O 1
ATOM 591 N N . ALA A 1 82 ? -23.954 2.317 44.405 1.00 83.12 82 ALA A N 1
ATOM 592 C CA . ALA A 1 82 ? -24.712 1.086 44.580 1.00 83.12 82 ALA A CA 1
ATOM 593 C C . ALA A 1 82 ? -23.805 -0.111 44.217 1.00 83.12 82 ALA A C 1
ATOM 595 O O . ALA A 1 82 ? -23.110 -0.019 43.203 1.00 83.12 82 ALA A O 1
ATOM 596 N N . PRO A 1 83 ? -23.820 -1.236 44.962 1.00 82.81 83 PRO A N 1
ATOM 597 C CA . PRO A 1 83 ? -22.854 -2.325 44.764 1.00 82.81 83 PRO A CA 1
ATOM 598 C C . PRO A 1 83 ? -22.784 -2.856 43.324 1.00 82.81 83 PRO A C 1
ATOM 600 O O . PRO A 1 83 ? -21.726 -3.247 42.847 1.00 82.81 83 PRO A O 1
ATOM 603 N N . ILE A 1 84 ? -23.909 -2.815 42.604 1.00 81.75 84 ILE A N 1
ATOM 604 C CA . ILE A 1 84 ? -24.011 -3.218 41.194 1.00 81.75 84 ILE A CA 1
ATOM 605 C C . ILE A 1 84 ? -23.181 -2.296 40.282 1.00 81.75 84 ILE A C 1
ATOM 607 O O . ILE A 1 84 ? -22.531 -2.777 39.360 1.00 81.75 84 ILE A O 1
ATOM 611 N N . LEU A 1 85 ? -23.166 -0.985 40.548 1.00 86.38 85 LEU A N 1
ATOM 612 C CA . LEU A 1 85 ? -22.362 -0.014 39.796 1.00 86.38 85 LEU A CA 1
ATOM 613 C C . LEU A 1 85 ? -20.872 -0.132 40.128 1.00 86.38 85 LEU A C 1
ATOM 615 O O . LEU A 1 85 ? -20.041 0.081 39.253 1.00 86.38 85 LEU A O 1
ATOM 619 N N . GLU A 1 86 ? -20.527 -0.501 41.363 1.00 86.69 86 GLU A N 1
ATOM 620 C CA . GLU A 1 86 ? -19.138 -0.753 41.761 1.00 86.69 86 GLU A CA 1
ATOM 621 C C . GLU A 1 86 ? -18.579 -2.005 41.062 1.00 86.69 86 GLU A C 1
ATOM 623 O O . GLU A 1 86 ? -17.506 -1.937 40.469 1.00 86.69 86 GLU A O 1
ATOM 628 N N . VAL A 1 87 ? -19.350 -3.101 41.012 1.00 92.44 87 VAL A N 1
ATOM 629 C CA . VAL A 1 87 ? -19.000 -4.318 40.249 1.00 92.44 87 VAL A CA 1
ATOM 630 C C . VAL A 1 87 ? -18.959 -4.063 38.738 1.00 92.44 87 VAL A C 1
ATOM 632 O O . VAL A 1 87 ? -18.067 -4.562 38.055 1.00 92.44 87 VAL A O 1
ATOM 635 N N . ALA A 1 88 ? -19.885 -3.265 38.196 1.00 92.69 88 ALA A N 1
ATOM 636 C CA . ALA A 1 88 ? -19.838 -2.870 36.789 1.00 92.69 88 ALA A CA 1
ATOM 637 C C . ALA A 1 88 ? -18.581 -2.040 36.476 1.00 92.69 88 ALA A C 1
ATOM 639 O O . ALA A 1 88 ? -17.960 -2.243 35.434 1.00 92.69 88 ALA A O 1
ATOM 640 N N . ARG A 1 89 ? -18.170 -1.148 37.389 1.00 92.12 89 ARG A N 1
ATOM 641 C CA . ARG A 1 89 ? -16.958 -0.339 37.228 1.00 92.12 89 ARG A CA 1
ATOM 642 C C . ARG A 1 89 ? -15.695 -1.194 37.266 1.00 92.12 89 ARG A C 1
ATOM 644 O O . ARG A 1 89 ? -14.879 -1.048 36.370 1.00 92.12 89 ARG A O 1
ATOM 651 N N . THR A 1 90 ? -15.546 -2.099 38.237 1.00 94.81 90 THR A N 1
ATOM 652 C CA . THR A 1 90 ? -14.355 -2.969 38.312 1.00 94.81 90 THR A CA 1
ATOM 653 C C . THR A 1 90 ? -14.276 -3.950 37.146 1.00 94.81 90 THR A C 1
ATOM 655 O O . THR A 1 90 ? -13.184 -4.236 36.666 1.00 94.81 90 THR A O 1
ATOM 658 N N . ASN A 1 91 ? -15.414 -4.433 36.636 1.00 96.12 91 ASN A N 1
ATOM 659 C CA . ASN A 1 91 ? -15.427 -5.252 35.426 1.00 96.12 91 ASN A CA 1
ATOM 660 C C . ASN A 1 91 ? -15.042 -4.441 34.178 1.00 96.12 91 ASN A C 1
ATOM 662 O O . ASN A 1 91 ? -14.264 -4.928 33.366 1.00 96.12 91 ASN A O 1
ATOM 666 N N . HIS A 1 92 ? -15.526 -3.202 34.046 1.00 96.62 92 HIS A N 1
ATOM 667 C CA . HIS A 1 92 ? -15.136 -2.312 32.951 1.00 96.62 92 HIS A CA 1
ATOM 668 C C . HIS A 1 92 ? -13.648 -1.927 33.008 1.00 96.62 92 HIS A C 1
ATOM 670 O O . HIS A 1 92 ? -12.984 -1.934 31.978 1.00 96.62 92 HIS A O 1
ATOM 676 N N . GLU A 1 93 ? -13.119 -1.666 34.205 1.00 97.06 93 GLU A N 1
ATOM 677 C CA . GLU A 1 93 ? -11.705 -1.369 34.471 1.00 97.06 93 GLU A CA 1
ATOM 678 C C . GLU A 1 93 ? -10.818 -2.562 34.063 1.00 97.06 93 GLU A C 1
ATOM 680 O O . GLU A 1 93 ? -9.984 -2.418 33.170 1.00 97.06 93 GLU A O 1
ATOM 685 N N . ALA A 1 94 ? -11.107 -3.773 34.556 1.00 97.12 94 ALA A N 1
ATOM 686 C CA . ALA A 1 94 ? -10.377 -4.991 34.180 1.00 97.12 94 ALA A CA 1
ATOM 687 C C . ALA A 1 94 ? -10.480 -5.341 32.678 1.00 97.12 94 ALA A C 1
ATOM 689 O O . ALA A 1 94 ? -9.513 -5.811 32.074 1.00 97.12 94 ALA A O 1
ATOM 690 N N . LEU A 1 95 ? -11.638 -5.103 32.047 1.00 97.81 95 LEU A N 1
ATOM 691 C CA . LEU A 1 95 ? -11.789 -5.245 30.595 1.00 97.81 95 LEU A CA 1
ATOM 692 C C . LEU A 1 95 ? -10.950 -4.207 29.839 1.00 97.81 95 LEU A C 1
ATOM 694 O O . LEU A 1 95 ? -10.339 -4.555 28.834 1.00 97.81 95 LEU A O 1
ATOM 698 N N . SER A 1 96 ? -10.889 -2.961 30.318 1.00 97.50 96 SER A N 1
ATOM 699 C CA . SER A 1 96 ? -10.093 -1.905 29.684 1.00 97.50 96 SER A CA 1
ATOM 700 C C . SER A 1 96 ? -8.590 -2.182 29.764 1.00 97.50 96 SER A C 1
ATOM 702 O O . SER A 1 96 ? -7.911 -2.039 28.752 1.00 97.50 96 SER A O 1
ATOM 704 N N . GLU A 1 97 ? -8.093 -2.681 30.901 1.00 97.94 97 GLU A N 1
ATOM 705 C CA . GLU A 1 97 ? -6.703 -3.134 31.057 1.00 97.94 97 GLU A CA 1
ATOM 706 C C . GLU A 1 97 ? -6.393 -4.303 30.113 1.00 97.94 97 GLU A C 1
ATOM 708 O O . GLU A 1 97 ? -5.394 -4.274 29.401 1.00 97.94 97 GLU A O 1
ATOM 713 N N . THR A 1 98 ? -7.287 -5.298 30.036 1.00 98.06 98 THR A N 1
ATOM 714 C CA . THR A 1 98 ? -7.123 -6.460 29.142 1.00 98.06 98 THR A CA 1
ATOM 715 C C . THR A 1 98 ? -7.065 -6.044 27.669 1.00 98.06 98 THR A C 1
ATOM 717 O O . THR A 1 98 ? -6.247 -6.558 26.909 1.00 98.06 98 THR A O 1
ATOM 720 N N . VAL A 1 99 ? -7.925 -5.107 27.256 1.00 98.38 99 VAL A N 1
ATOM 721 C CA . VAL A 1 99 ? -7.951 -4.580 25.884 1.00 98.38 99 VAL A CA 1
ATOM 722 C C . VAL A 1 99 ? -6.700 -3.748 25.591 1.00 98.38 99 VAL A C 1
ATOM 724 O O . VAL A 1 99 ? -6.118 -3.918 24.524 1.00 98.38 99 VAL A O 1
ATOM 727 N N . HIS A 1 100 ? -6.255 -2.901 26.526 1.00 98.44 100 HIS A N 1
ATOM 728 C CA . HIS A 1 100 ? -5.037 -2.099 26.369 1.00 98.44 100 HIS A CA 1
ATOM 729 C C . HIS A 1 100 ? -3.795 -2.984 26.224 1.00 98.44 100 HIS A C 1
ATOM 731 O O . HIS A 1 100 ? -3.050 -2.826 25.262 1.00 98.44 100 HIS A O 1
ATOM 737 N N . GLN A 1 101 ? -3.638 -3.974 27.110 1.00 98.56 101 GLN A N 1
ATOM 738 C CA . GLN A 1 101 ? -2.542 -4.943 27.069 1.00 98.56 101 GLN A CA 1
ATOM 739 C C . GLN A 1 101 ? -2.515 -5.699 25.733 1.00 98.56 101 GLN A C 1
ATOM 741 O O . GLN A 1 101 ? -1.468 -5.795 25.106 1.00 98.56 101 GLN A O 1
ATOM 746 N N . ALA A 1 102 ? -3.669 -6.174 25.250 1.00 98.38 102 ALA A N 1
ATOM 747 C CA . ALA A 1 102 ? -3.755 -6.884 23.973 1.00 98.38 102 ALA A CA 1
ATOM 748 C C . ALA A 1 102 ? -3.419 -5.997 22.756 1.00 98.38 102 ALA A C 1
ATOM 750 O O . ALA A 1 102 ? -2.867 -6.493 21.777 1.00 98.38 102 ALA A O 1
ATOM 751 N N . LEU A 1 103 ? -3.742 -4.699 22.807 1.00 98.31 103 LEU A N 1
ATOM 752 C CA . LEU A 1 103 ? -3.379 -3.725 21.770 1.00 98.31 103 LEU A CA 1
ATOM 753 C C . LEU A 1 103 ? -1.881 -3.385 21.800 1.00 98.31 103 LEU A C 1
ATOM 755 O O . LEU A 1 103 ? -1.267 -3.303 20.741 1.00 98.31 103 LEU A O 1
ATOM 759 N N . GLU A 1 104 ? -1.290 -3.214 22.985 1.00 98.06 104 GLU A N 1
ATOM 760 C CA . GLU A 1 104 ? 0.155 -2.992 23.144 1.00 98.06 104 GLU A CA 1
ATOM 761 C C . GLU A 1 104 ? 0.970 -4.215 22.710 1.00 98.06 104 GLU A C 1
ATOM 763 O O . GLU A 1 104 ? 1.935 -4.066 21.961 1.00 98.06 104 GLU A O 1
ATOM 768 N N . ASP A 1 105 ? 0.556 -5.420 23.114 1.00 98.38 105 ASP A N 1
ATOM 769 C CA . ASP A 1 105 ? 1.221 -6.670 22.740 1.00 98.38 105 ASP A CA 1
ATOM 770 C C . ASP A 1 105 ? 1.172 -6.889 21.215 1.00 98.38 105 ASP A C 1
ATOM 772 O O . ASP A 1 105 ? 2.201 -7.205 20.616 1.00 98.38 105 ASP A O 1
ATOM 776 N N . ALA A 1 106 ? 0.016 -6.653 20.575 1.00 98.19 106 ALA A N 1
ATOM 777 C CA . ALA A 1 106 ? -0.150 -6.766 19.122 1.00 98.19 106 ALA A CA 1
ATOM 778 C C . ALA A 1 106 ? 0.670 -5.718 18.350 1.00 98.19 106 ALA A C 1
ATOM 780 O O . ALA A 1 106 ? 1.350 -6.059 17.384 1.00 98.19 106 ALA A O 1
ATOM 781 N N . LEU A 1 107 ? 0.673 -4.459 18.803 1.00 98.31 107 LEU A N 1
ATOM 782 C CA . LEU A 1 107 ? 1.503 -3.408 18.209 1.00 98.31 107 LEU A CA 1
ATOM 783 C C . LEU A 1 107 ? 2.997 -3.743 18.344 1.00 98.31 107 LEU A C 1
ATOM 785 O O . LEU A 1 107 ? 3.774 -3.521 17.420 1.00 98.31 107 LEU A O 1
ATOM 789 N N . GLN A 1 108 ? 3.417 -4.310 19.478 1.00 97.75 108 GLN A N 1
ATOM 790 C CA . GLN A 1 108 ? 4.809 -4.707 19.677 1.00 97.75 108 GLN A CA 1
ATOM 791 C C . GLN A 1 108 ? 5.184 -5.996 18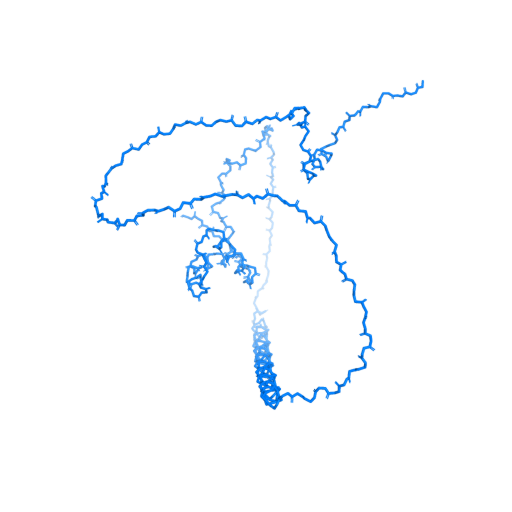.921 1.00 97.75 108 GLN A C 1
ATOM 793 O O . GLN A 1 108 ? 6.367 -6.245 18.691 1.00 97.75 108 GLN A O 1
ATOM 798 N N . GLU A 1 109 ? 4.225 -6.836 18.531 1.00 97.94 109 GLU A N 1
ATOM 799 C CA . GLU A 1 109 ? 4.442 -7.916 17.561 1.00 97.94 109 GLU A CA 1
ATOM 800 C C . GLU A 1 109 ? 4.645 -7.344 16.149 1.00 97.94 109 GLU A C 1
ATOM 802 O O . GLU A 1 109 ? 5.654 -7.657 15.520 1.00 97.94 109 GLU A O 1
ATOM 807 N N . GLU A 1 110 ? 3.789 -6.414 15.713 1.00 97.38 110 GLU A N 1
ATOM 808 C CA . GLU A 1 110 ? 3.900 -5.735 14.413 1.00 97.38 110 GLU A CA 1
ATOM 809 C C . GLU A 1 110 ? 5.237 -4.983 14.259 1.00 97.38 110 GLU A C 1
ATOM 811 O O . GLU A 1 110 ? 5.928 -5.172 13.259 1.00 97.38 110 GLU A O 1
ATOM 816 N N . LEU A 1 111 ? 5.689 -4.242 15.284 1.00 97.94 111 LEU A N 1
ATOM 817 C CA . LEU A 1 111 ? 7.015 -3.600 15.270 1.00 97.94 111 LEU A CA 1
ATOM 818 C C . LEU A 1 111 ? 8.168 -4.610 15.122 1.00 97.94 111 LEU A C 1
ATOM 820 O O . LEU A 1 111 ? 9.137 -4.321 14.424 1.00 97.94 111 LEU A O 1
ATOM 824 N N . ARG A 1 112 ? 8.086 -5.791 15.753 1.00 97.75 112 ARG A N 1
ATOM 825 C CA . ARG A 1 112 ? 9.120 -6.833 15.599 1.00 97.75 112 ARG A CA 1
ATOM 826 C C . ARG A 1 112 ? 9.101 -7.437 14.197 1.00 97.75 112 ARG A C 1
ATOM 828 O O . ARG A 1 112 ? 10.162 -7.755 13.669 1.00 97.75 112 ARG A O 1
ATOM 835 N N . GLU A 1 113 ? 7.927 -7.596 13.584 1.00 97.44 113 GLU A N 1
ATOM 836 C CA . GLU A 1 113 ? 7.842 -8.005 12.180 1.00 97.44 113 GLU A CA 1
ATOM 837 C C . GLU A 1 113 ? 8.436 -6.948 11.237 1.00 97.44 113 GLU A C 1
ATOM 839 O O . GLU A 1 113 ? 9.125 -7.311 10.284 1.00 97.44 113 GLU A O 1
ATOM 844 N N . GLU A 1 114 ? 8.212 -5.656 11.493 1.00 97.19 114 GLU A N 1
ATOM 845 C CA . GLU A 1 114 ? 8.839 -4.574 10.724 1.00 97.19 114 GLU A CA 1
ATOM 846 C C . GLU A 1 114 ? 10.366 -4.560 10.890 1.00 97.19 114 GLU A C 1
ATOM 848 O O . GLU A 1 114 ? 11.078 -4.495 9.887 1.00 97.19 114 GLU A O 1
ATOM 853 N N . GLU A 1 115 ? 10.882 -4.702 12.118 1.00 97.56 115 GLU A N 1
ATOM 854 C CA . GLU A 1 115 ? 12.323 -4.825 12.390 1.00 97.56 115 GLU A CA 1
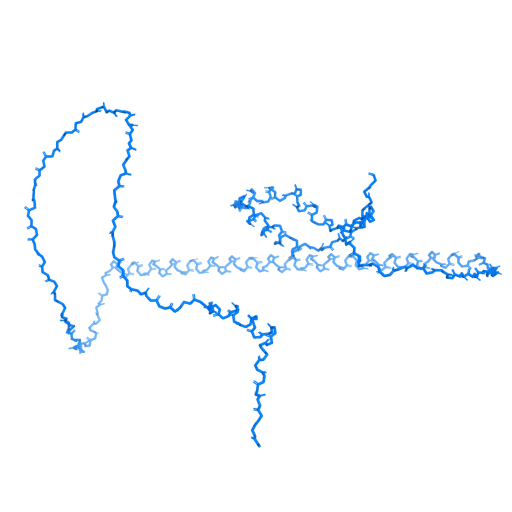ATOM 855 C C . GLU A 1 115 ? 12.945 -6.009 11.626 1.00 97.56 115 GLU A C 1
ATOM 857 O O . GLU A 1 115 ? 13.966 -5.838 10.956 1.00 97.56 115 GLU A O 1
ATOM 862 N N . LEU A 1 116 ? 12.302 -7.183 11.643 1.00 97.44 116 LEU A N 1
ATOM 863 C CA . LEU A 1 116 ? 12.759 -8.364 10.900 1.00 97.44 116 LEU A CA 1
ATOM 864 C C . LEU A 1 116 ? 12.741 -8.139 9.380 1.00 97.44 116 LEU A C 1
ATOM 866 O O . LEU A 1 116 ? 13.724 -8.452 8.709 1.00 97.44 116 LEU A O 1
ATOM 870 N N . ARG A 1 117 ? 11.675 -7.543 8.825 1.00 96.56 117 ARG A N 1
ATOM 871 C CA . ARG A 1 117 ? 11.611 -7.195 7.391 1.00 96.56 117 ARG A CA 1
ATOM 872 C C . ARG A 1 117 ? 12.690 -6.183 7.006 1.00 96.56 117 ARG A C 1
ATOM 874 O O . ARG A 1 117 ? 13.260 -6.273 5.919 1.00 96.56 117 ARG A O 1
ATOM 881 N N . GLU A 1 118 ? 13.001 -5.221 7.874 1.00 96.69 118 GLU A N 1
ATOM 882 C CA . GLU A 1 118 ? 14.115 -4.302 7.651 1.00 96.69 118 GLU A CA 1
ATOM 883 C C . GLU A 1 118 ? 15.478 -5.007 7.654 1.00 96.69 118 GLU A C 1
ATOM 885 O O . GLU A 1 118 ? 16.352 -4.624 6.872 1.00 96.69 118 GLU A O 1
ATOM 890 N N . GLU A 1 119 ? 15.693 -5.988 8.534 1.00 96.69 119 GLU A N 1
ATOM 891 C CA . GLU A 1 119 ? 16.917 -6.796 8.564 1.00 96.69 119 GLU A CA 1
ATOM 892 C C . GLU A 1 119 ? 17.051 -7.660 7.302 1.00 96.69 119 GLU A C 1
ATOM 894 O O . GLU A 1 119 ? 18.089 -7.594 6.641 1.00 96.69 119 GLU A O 1
ATOM 899 N N . GLU A 1 120 ? 15.990 -8.352 6.876 1.00 97.06 120 GLU A N 1
ATOM 900 C CA . GLU A 1 120 ? 15.961 -9.111 5.614 1.00 97.06 120 GLU A CA 1
ATOM 901 C C . GLU A 1 120 ? 16.287 -8.219 4.399 1.00 97.06 120 GLU A C 1
ATOM 903 O O . GLU A 1 120 ? 17.128 -8.569 3.565 1.00 97.06 120 GLU A O 1
ATOM 908 N N . LEU A 1 121 ? 15.705 -7.014 4.330 1.00 96.69 121 LEU A N 1
ATOM 909 C CA . LEU A 1 121 ? 15.995 -6.029 3.279 1.00 96.69 121 LEU A CA 1
ATOM 910 C C . LEU A 1 121 ? 17.432 -5.481 3.331 1.00 96.69 121 LEU A C 1
ATOM 912 O O . LEU A 1 121 ? 17.953 -5.038 2.302 1.00 96.69 121 LEU A O 1
ATOM 916 N N . LYS A 1 122 ? 18.081 -5.457 4.503 1.00 96.50 122 LYS A N 1
ATOM 917 C CA . LYS A 1 122 ? 19.504 -5.093 4.643 1.00 96.50 122 LYS A CA 1
ATOM 918 C C . LYS A 1 122 ? 20.392 -6.243 4.154 1.00 96.50 122 LYS A C 1
ATOM 920 O O . LYS A 1 122 ? 21.301 -5.993 3.362 1.00 96.50 122 LYS A O 1
ATOM 925 N N . GLU A 1 123 ? 20.093 -7.488 4.532 1.00 96.50 123 GLU A N 1
ATOM 926 C CA . GLU A 1 123 ? 20.823 -8.672 4.057 1.00 96.50 123 GLU A CA 1
ATOM 927 C C . GLU A 1 123 ? 20.723 -8.864 2.534 1.00 96.50 123 GLU A C 1
ATOM 929 O O . GLU A 1 123 ? 21.720 -9.202 1.885 1.00 96.50 123 GLU A O 1
ATOM 934 N N . GLU A 1 124 ? 19.550 -8.618 1.937 1.00 96.06 124 GLU A N 1
ATOM 935 C CA . GLU A 1 124 ? 19.364 -8.689 0.484 1.00 96.06 124 GLU A CA 1
ATOM 936 C C . GLU A 1 124 ? 20.228 -7.648 -0.245 1.00 96.06 124 GLU A C 1
ATOM 938 O O . GLU A 1 124 ? 20.963 -8.000 -1.172 1.00 96.06 124 GLU A O 1
ATOM 943 N N . LYS A 1 125 ? 20.229 -6.391 0.222 1.00 96.00 125 LYS A N 1
ATOM 944 C CA . LYS A 1 125 ? 21.064 -5.315 -0.344 1.00 96.00 125 LYS A CA 1
ATOM 945 C C . LYS A 1 125 ? 22.555 -5.617 -0.221 1.00 96.00 125 LYS A C 1
ATOM 947 O O . LYS A 1 125 ? 23.293 -5.438 -1.188 1.00 96.00 125 LYS A O 1
ATOM 952 N N . GLU A 1 126 ? 23.005 -6.132 0.924 1.00 96.25 126 GLU A N 1
ATOM 953 C CA . GLU A 1 126 ? 24.392 -6.583 1.081 1.00 96.25 126 GLU A CA 1
ATOM 954 C C . GLU A 1 126 ? 24.748 -7.729 0.123 1.00 96.25 126 GLU A C 1
ATOM 956 O O . GLU A 1 126 ? 25.875 -7.800 -0.377 1.00 96.25 126 GLU A O 1
ATOM 961 N N . ARG A 1 127 ? 23.816 -8.657 -0.130 1.00 96.25 127 ARG A N 1
ATOM 962 C CA . ARG A 1 127 ? 24.017 -9.748 -1.092 1.00 96.25 127 ARG A CA 1
ATOM 963 C C . ARG A 1 127 ? 24.108 -9.211 -2.522 1.00 96.25 127 ARG A C 1
ATOM 965 O O . ARG A 1 127 ? 24.989 -9.656 -3.259 1.00 96.25 127 ARG A O 1
ATOM 972 N N . GLU A 1 128 ? 23.248 -8.270 -2.906 1.00 95.12 128 GLU A N 1
ATOM 973 C CA . GLU A 1 128 ? 23.292 -7.617 -4.219 1.00 95.12 128 GLU A CA 1
ATOM 974 C C . GLU A 1 128 ? 24.613 -6.857 -4.417 1.00 95.12 128 GLU A C 1
ATOM 976 O O . GLU A 1 128 ? 25.276 -7.027 -5.443 1.00 95.12 128 GLU A O 1
ATOM 981 N N . GLU A 1 129 ? 25.065 -6.095 -3.416 1.00 95.31 129 GLU A N 1
ATOM 982 C CA . GLU A 1 129 ? 26.342 -5.377 -3.478 1.00 95.31 129 GLU A CA 1
ATOM 983 C C . GLU A 1 129 ? 27.530 -6.337 -3.650 1.00 95.31 129 GLU A C 1
ATOM 985 O O . GLU A 1 129 ? 28.354 -6.135 -4.546 1.00 95.31 129 GLU A O 1
ATOM 990 N N . LYS A 1 130 ? 27.576 -7.437 -2.882 1.00 95.12 130 LYS A N 1
ATOM 991 C CA . LYS A 1 130 ? 28.613 -8.482 -3.005 1.00 95.12 130 LYS A CA 1
ATOM 992 C C . LYS A 1 130 ? 28.607 -9.152 -4.387 1.00 95.12 130 LYS A C 1
ATOM 994 O O . LYS A 1 130 ? 29.673 -9.448 -4.932 1.00 95.12 130 LYS A O 1
ATOM 999 N N . LEU A 1 131 ? 27.432 -9.382 -4.983 1.00 94.12 131 LEU A N 1
ATOM 1000 C CA . LEU A 1 131 ? 27.316 -9.899 -6.354 1.00 94.12 131 LEU A CA 1
ATOM 1001 C C . LEU A 1 131 ? 27.850 -8.890 -7.379 1.00 94.12 131 LEU A C 1
ATOM 1003 O O . LEU A 1 131 ? 28.645 -9.258 -8.246 1.00 94.12 131 LEU A O 1
ATOM 1007 N N . ARG A 1 132 ? 27.478 -7.616 -7.240 1.00 92.69 132 ARG A N 1
ATOM 1008 C CA . ARG A 1 132 ? 27.892 -6.528 -8.132 1.00 92.69 132 ARG A CA 1
ATOM 1009 C C . ARG A 1 132 ? 29.386 -6.208 -8.030 1.00 92.69 132 ARG A C 1
ATOM 1011 O O . ARG A 1 132 ? 30.006 -5.849 -9.030 1.00 92.69 132 ARG A O 1
ATOM 1018 N N . GLU A 1 133 ? 29.992 -6.344 -6.851 1.00 91.25 133 GLU A N 1
ATOM 1019 C CA . GLU A 1 133 ? 31.445 -6.235 -6.694 1.00 91.25 133 GLU A CA 1
ATOM 1020 C C . GLU A 1 133 ? 32.162 -7.392 -7.404 1.00 91.25 133 GLU A C 1
ATOM 1022 O O . GLU A 1 133 ? 33.084 -7.160 -8.188 1.00 91.25 133 GLU A O 1
ATOM 1027 N N . LYS A 1 134 ? 31.686 -8.629 -7.216 1.00 90.25 134 LYS A N 1
ATOM 1028 C CA . LYS A 1 134 ? 32.225 -9.814 -7.896 1.00 90.25 134 LYS A CA 1
ATOM 1029 C C . LYS A 1 134 ? 32.124 -9.706 -9.424 1.00 90.25 134 LYS A C 1
ATOM 1031 O O . LYS A 1 134 ? 33.061 -10.083 -10.126 1.00 90.25 134 LYS A O 1
ATOM 1036 N N . GLU A 1 135 ? 31.023 -9.166 -9.942 1.00 89.06 135 GLU A N 1
ATOM 1037 C CA . GLU A 1 135 ? 30.840 -8.912 -11.376 1.00 89.06 135 GLU A CA 1
ATOM 1038 C C . GLU A 1 135 ? 31.831 -7.861 -11.904 1.00 89.06 135 GLU A C 1
ATOM 1040 O O . GLU A 1 135 ? 32.476 -8.085 -12.929 1.00 89.06 135 GLU A O 1
ATOM 1045 N N . LYS A 1 136 ? 32.046 -6.758 -11.169 1.00 86.88 136 LYS A N 1
ATOM 1046 C CA . LYS A 1 136 ? 33.073 -5.755 -11.508 1.00 86.88 136 LYS A CA 1
ATOM 1047 C C . LYS A 1 136 ? 34.484 -6.343 -11.529 1.00 86.88 136 LYS A C 1
ATOM 1049 O O . LYS A 1 136 ? 35.242 -6.041 -12.448 1.00 86.88 136 LYS A O 1
ATOM 1054 N N . GLN A 1 137 ? 34.834 -7.180 -10.549 1.00 77.94 137 GLN A N 1
ATOM 1055 C CA . GLN A 1 137 ? 36.138 -7.852 -10.499 1.00 77.94 137 GLN A CA 1
ATOM 1056 C C . GLN A 1 137 ? 36.327 -8.778 -11.717 1.00 77.94 137 GLN A C 1
ATOM 1058 O O . GLN A 1 137 ? 37.345 -8.692 -12.401 1.00 77.94 137 GLN A O 1
ATOM 1063 N N . HIS A 1 138 ? 35.314 -9.581 -12.065 1.00 74.44 138 HIS A N 1
ATOM 1064 C CA . HIS A 1 138 ? 35.347 -10.445 -13.252 1.00 74.44 138 HIS A CA 1
ATOM 1065 C C . HIS A 1 138 ? 35.435 -9.649 -14.569 1.00 74.44 138 HIS A C 1
ATOM 1067 O O . HIS A 1 138 ? 36.210 -10.000 -15.459 1.00 74.44 138 HIS A O 1
ATOM 1073 N N . SER A 1 139 ? 34.691 -8.544 -14.688 1.00 77.56 139 SER A N 1
ATOM 1074 C CA . SER A 1 139 ? 34.742 -7.663 -15.861 1.00 77.56 139 SER A CA 1
ATOM 1075 C C . SER A 1 139 ? 36.100 -6.974 -16.023 1.00 77.56 139 SER A C 1
ATOM 1077 O O . SER A 1 139 ? 36.547 -6.792 -17.156 1.00 77.56 139 SER A O 1
ATOM 1079 N N . ALA A 1 140 ? 36.764 -6.594 -14.927 1.00 74.69 140 ALA A N 1
ATOM 1080 C CA . ALA A 1 140 ? 38.104 -6.012 -14.973 1.00 74.69 140 ALA A CA 1
ATOM 1081 C C . ALA A 1 140 ? 39.150 -7.036 -15.448 1.00 74.69 140 ALA A C 1
ATOM 1083 O O . ALA A 1 140 ? 39.999 -6.713 -16.277 1.00 74.69 140 ALA A O 1
ATOM 1084 N N . GLU A 1 141 ? 39.055 -8.287 -14.989 1.00 67.06 141 GLU A N 1
ATOM 1085 C CA . GLU A 1 141 ? 39.977 -9.354 -15.394 1.00 67.06 141 GLU A CA 1
ATOM 1086 C C . GLU A 1 141 ? 39.774 -9.793 -16.859 1.00 67.06 141 GLU A C 1
ATOM 1088 O O . GLU A 1 141 ? 40.746 -10.103 -17.551 1.00 67.06 141 GLU A O 1
ATOM 1093 N N . GLN A 1 142 ? 38.541 -9.728 -17.379 1.00 63.50 142 GLN A N 1
ATOM 1094 C CA . GLN A 1 142 ? 38.270 -9.900 -18.814 1.00 63.50 142 GLN A CA 1
ATOM 1095 C C . GLN A 1 142 ? 38.777 -8.726 -19.668 1.00 63.50 142 GLN A C 1
ATOM 1097 O O . GLN A 1 142 ? 39.309 -8.960 -20.753 1.00 63.50 142 GLN A O 1
ATOM 1102 N N . ALA A 1 143 ? 38.670 -7.479 -19.194 1.00 63.03 143 ALA A N 1
ATOM 1103 C CA . ALA A 1 143 ? 39.148 -6.307 -19.936 1.00 63.03 143 ALA A CA 1
ATOM 1104 C C . ALA A 1 143 ? 40.668 -6.352 -20.189 1.00 63.03 143 ALA A C 1
ATOM 1106 O O . ALA A 1 143 ? 41.114 -6.091 -21.305 1.00 63.03 143 ALA A O 1
ATOM 1107 N N . ILE A 1 144 ? 41.453 -6.793 -19.197 1.00 59.03 144 ILE A N 1
ATOM 1108 C CA . ILE A 1 144 ? 42.918 -6.939 -19.301 1.00 59.03 144 ILE A CA 1
ATOM 1109 C C . ILE A 1 144 ? 43.328 -7.966 -20.381 1.00 59.03 144 ILE A C 1
ATOM 1111 O O . ILE A 1 144 ? 44.416 -7.871 -20.949 1.00 59.03 144 ILE A O 1
ATOM 1115 N N . GLN A 1 145 ? 42.468 -8.937 -20.712 1.00 55.81 145 GLN A N 1
ATOM 1116 C CA . GLN A 1 145 ? 42.735 -9.903 -21.787 1.00 55.81 145 GLN A CA 1
ATOM 1117 C C . GLN A 1 145 ? 42.417 -9.352 -23.189 1.00 55.81 145 GLN A C 1
ATOM 1119 O O . GLN A 1 145 ? 42.981 -9.842 -24.169 1.00 55.81 145 GLN A O 1
ATOM 1124 N N . ALA A 1 146 ? 41.558 -8.332 -23.298 1.00 54.53 146 ALA A N 1
ATOM 1125 C CA . ALA A 1 146 ? 41.133 -7.755 -24.574 1.00 54.53 146 ALA A CA 1
ATOM 1126 C C . ALA A 1 146 ? 42.137 -6.741 -25.161 1.00 54.53 146 ALA A C 1
ATOM 1128 O O . ALA A 1 146 ? 42.230 -6.612 -26.379 1.00 54.53 146 ALA A O 1
ATOM 1129 N N . GLU A 1 147 ? 42.943 -6.066 -24.332 1.00 54.06 147 GLU A N 1
ATOM 1130 C CA . GLU A 1 147 ? 43.895 -5.027 -24.779 1.00 54.06 147 GLU A CA 1
ATOM 1131 C C . GLU A 1 147 ? 45.085 -5.546 -25.616 1.00 54.06 147 GLU A C 1
ATOM 1133 O O . GLU A 1 147 ? 45.929 -4.762 -26.053 1.00 54.06 147 GLU A O 1
ATOM 1138 N N . LYS A 1 148 ? 45.189 -6.859 -25.871 1.00 51.78 148 LYS A N 1
ATOM 1139 C CA . LYS A 1 148 ? 46.316 -7.424 -26.630 1.00 51.78 148 LYS A CA 1
ATOM 1140 C C . LYS A 1 148 ? 46.179 -7.299 -28.155 1.00 51.78 148 LYS A C 1
ATOM 1142 O O . LYS A 1 148 ? 47.191 -7.460 -28.839 1.00 51.78 148 LYS A O 1
ATOM 1147 N N . GLU A 1 149 ? 44.998 -6.996 -28.705 1.00 47.00 149 GLU A N 1
ATOM 1148 C CA . GLU A 1 149 ? 44.809 -6.921 -30.163 1.00 47.00 149 GLU A CA 1
ATOM 1149 C C . GLU A 1 149 ? 44.202 -5.601 -30.687 1.00 47.00 149 GLU A C 1
ATOM 1151 O O . GLU A 1 149 ? 43.039 -5.277 -30.473 1.00 47.00 149 GLU A O 1
ATOM 1156 N N . THR A 1 150 ? 44.997 -4.951 -31.547 1.00 33.25 150 THR A N 1
ATOM 1157 C CA . THR A 1 150 ? 44.647 -4.019 -32.646 1.00 33.25 150 THR A CA 1
ATOM 1158 C C . THR A 1 150 ? 44.428 -2.513 -32.411 1.00 33.25 150 THR A C 1
ATOM 1160 O O . THR A 1 150 ? 43.815 -2.037 -31.464 1.00 33.25 150 THR A O 1
ATOM 1163 N N . SER A 1 151 ? 44.988 -1.763 -33.370 1.00 36.97 151 SER A N 1
ATOM 1164 C CA . SER A 1 151 ? 44.965 -0.313 -33.617 1.00 36.97 151 SER A CA 1
ATOM 1165 C C . SER A 1 151 ? 45.721 -0.082 -34.948 1.00 36.97 151 SER A C 1
ATOM 1167 O O . SER A 1 151 ? 46.603 -0.899 -35.242 1.00 36.97 151 SER A O 1
ATOM 1169 N N . PRO A 1 152 ? 45.527 0.999 -35.736 1.00 53.28 152 PRO A N 1
ATOM 1170 C CA . PRO A 1 152 ? 44.362 1.884 -35.927 1.00 53.28 152 PRO A CA 1
ATOM 1171 C C . PRO A 1 152 ? 43.959 2.023 -37.427 1.00 53.28 152 PRO A C 1
ATOM 1173 O O . PRO A 1 152 ? 44.677 1.532 -38.294 1.00 53.28 152 PRO A O 1
ATOM 1176 N N . ALA A 1 153 ? 42.884 2.772 -37.749 1.00 31.36 153 ALA A N 1
ATOM 1177 C CA . ALA A 1 153 ? 42.849 3.776 -38.844 1.00 31.36 153 ALA A CA 1
ATOM 1178 C C . ALA A 1 153 ? 41.458 4.428 -39.061 1.00 31.36 153 ALA A C 1
ATOM 1180 O O . ALA A 1 153 ? 40.444 3.742 -39.150 1.00 31.36 153 ALA A O 1
ATOM 1181 N N . SER A 1 154 ? 41.463 5.748 -39.275 1.00 41.22 154 SER A N 1
ATOM 1182 C CA . SER A 1 154 ? 40.439 6.554 -39.987 1.00 41.22 154 SER A CA 1
ATOM 1183 C C . SER A 1 154 ? 41.129 7.163 -41.248 1.00 41.22 154 SER A C 1
ATOM 1185 O O . SER A 1 154 ? 42.349 6.962 -41.330 1.00 41.22 154 SER A O 1
ATOM 1187 N N . PRO A 1 155 ? 40.496 7.890 -42.218 1.00 47.41 155 PRO A N 1
ATOM 1188 C CA . PRO A 1 155 ? 39.608 9.052 -41.975 1.00 47.41 155 PRO A CA 1
ATOM 1189 C C . PRO A 1 155 ? 38.538 9.420 -43.063 1.00 47.41 155 PRO A C 1
ATOM 1191 O O . PRO A 1 155 ? 38.363 8.730 -44.061 1.00 47.41 155 PRO A O 1
ATOM 1194 N N . ASP A 1 156 ? 37.898 10.583 -42.840 1.00 29.77 156 ASP A N 1
ATOM 1195 C CA . ASP A 1 156 ? 37.419 11.604 -43.810 1.00 29.77 156 ASP A CA 1
ATOM 1196 C C . ASP A 1 156 ? 36.017 11.581 -44.497 1.00 29.77 156 ASP A C 1
ATOM 1198 O O . ASP A 1 156 ? 35.771 10.885 -45.475 1.00 29.77 156 ASP A O 1
ATOM 1202 N N . THR A 1 157 ? 35.171 12.528 -44.037 1.00 29.06 157 THR A N 1
ATOM 1203 C CA . THR A 1 157 ? 34.585 13.676 -44.791 1.00 29.06 157 THR A CA 1
ATOM 1204 C C . THR A 1 157 ? 33.591 13.474 -45.960 1.00 29.06 157 THR A C 1
ATOM 1206 O O . THR A 1 157 ? 33.989 13.036 -47.032 1.00 29.06 157 THR A O 1
ATOM 1209 N N . HIS A 1 158 ? 32.347 13.997 -45.826 1.00 33.84 158 HIS A N 1
ATOM 1210 C CA . HIS A 1 158 ? 31.846 15.212 -46.537 1.00 33.84 158 HIS A CA 1
ATOM 1211 C C . HIS A 1 158 ? 30.407 15.637 -46.119 1.00 33.84 158 HIS A C 1
ATOM 1213 O O . HIS A 1 158 ? 29.537 14.788 -45.959 1.00 33.84 158 HIS A O 1
ATOM 1219 N N . ASP A 1 159 ? 30.140 16.950 -46.052 1.00 36.50 159 ASP A N 1
ATOM 1220 C CA . ASP A 1 159 ? 28.801 17.594 -46.049 1.00 36.50 159 ASP A CA 1
ATOM 1221 C C . ASP A 1 159 ? 28.712 18.537 -47.269 1.00 36.50 159 ASP A C 1
ATOM 1223 O O . ASP A 1 159 ? 29.734 19.132 -47.630 1.00 36.50 159 ASP A O 1
ATOM 1227 N N . PRO A 1 160 ? 27.584 18.615 -47.998 1.00 42.94 160 PRO A N 1
ATOM 1228 C CA . PRO A 1 160 ? 26.942 19.932 -48.088 1.00 42.94 160 PRO A CA 1
ATOM 1229 C C . PRO A 1 160 ? 25.405 19.901 -48.181 1.00 42.94 160 PRO A C 1
ATOM 1231 O O . PRO A 1 160 ? 24.819 19.283 -49.074 1.00 42.94 160 PRO A O 1
ATOM 1234 N N . GLN A 1 161 ? 24.758 20.723 -47.358 1.00 40.56 161 GLN A N 1
ATOM 1235 C CA . GLN A 1 161 ? 23.395 21.216 -47.596 1.00 40.56 161 GLN A CA 1
ATOM 1236 C C . GLN A 1 161 ? 23.350 22.164 -48.823 1.00 40.56 161 GLN A C 1
ATOM 1238 O O . GLN A 1 161 ? 24.328 22.860 -49.113 1.00 40.56 161 GLN A O 1
ATOM 1243 N N . PRO A 1 162 ? 22.203 22.274 -49.520 1.00 45.06 162 PRO A N 1
ATOM 1244 C CA . PRO A 1 162 ? 21.639 23.622 -49.661 1.00 45.06 162 PRO A CA 1
ATOM 1245 C C . PRO A 1 162 ? 20.119 23.703 -49.439 1.00 45.06 162 PRO A C 1
ATOM 1247 O O . PRO A 1 162 ? 19.391 22.716 -49.378 1.00 45.06 162 PRO A O 1
ATOM 1250 N N . ASN A 1 163 ? 19.662 24.939 -49.283 1.00 44.94 163 ASN A N 1
ATOM 1251 C CA . ASN A 1 163 ? 18.318 25.357 -48.909 1.00 44.94 163 ASN A CA 1
ATOM 1252 C C . ASN A 1 163 ? 17.377 25.582 -50.110 1.00 44.94 163 ASN A C 1
ATOM 1254 O O . ASN A 1 163 ? 17.794 26.036 -51.172 1.00 44.94 163 ASN A O 1
ATOM 1258 N N . ALA A 1 164 ? 16.074 25.391 -49.890 1.00 32.78 164 ALA A N 1
ATOM 1259 C CA . ALA A 1 164 ? 15.001 26.018 -50.666 1.00 32.78 164 ALA A CA 1
ATOM 1260 C C . ALA A 1 164 ? 13.771 26.219 -49.760 1.00 32.78 164 ALA A C 1
ATOM 1262 O O . ALA A 1 164 ? 13.540 25.425 -48.851 1.00 32.78 164 ALA A O 1
ATOM 1263 N N . ALA A 1 165 ? 13.038 27.315 -49.959 1.00 42.53 165 ALA A N 1
ATOM 1264 C CA . ALA A 1 165 ? 11.994 27.782 -49.043 1.00 42.53 165 ALA A CA 1
ATOM 1265 C C . ALA A 1 165 ? 10.593 27.232 -49.369 1.00 42.53 165 ALA A C 1
ATOM 1267 O O . ALA A 1 165 ? 10.299 26.945 -50.528 1.00 42.53 165 ALA A O 1
ATOM 1268 N N . ALA A 1 166 ? 9.718 27.193 -48.359 1.00 40.22 166 ALA A N 1
ATOM 1269 C CA . ALA A 1 166 ? 8.267 27.116 -48.527 1.00 40.22 166 ALA A CA 1
ATOM 1270 C C . ALA A 1 166 ? 7.536 27.835 -47.373 1.00 40.22 166 ALA A C 1
ATOM 1272 O O . ALA A 1 166 ? 8.054 27.930 -46.262 1.00 40.22 166 ALA A O 1
ATOM 1273 N N . GLU A 1 167 ? 6.359 28.353 -47.714 1.00 47.53 167 GLU A N 1
ATOM 1274 C CA . GLU A 1 167 ? 5.419 29.206 -46.976 1.00 47.53 167 GLU A CA 1
ATOM 1275 C C . GLU A 1 167 ? 5.193 28.933 -45.471 1.00 47.53 167 GLU A C 1
ATOM 1277 O O . GLU A 1 167 ? 5.259 27.807 -44.982 1.00 47.53 167 GLU A O 1
ATOM 1282 N N . GLN A 1 168 ? 4.808 29.992 -44.747 1.00 53.84 168 GLN A N 1
ATOM 1283 C CA . GLN A 1 168 ? 4.247 29.890 -43.396 1.00 53.84 168 GLN A CA 1
ATOM 1284 C C . GLN A 1 168 ? 2.772 29.469 -43.454 1.00 53.84 168 GLN A C 1
ATOM 1286 O O . GLN A 1 168 ? 1.899 30.314 -43.652 1.00 53.84 168 GLN A O 1
ATOM 1291 N N . GLU A 1 169 ? 2.487 28.197 -43.186 1.00 48.56 169 GLU A N 1
ATOM 1292 C CA . GLU A 1 169 ? 1.151 27.754 -42.774 1.00 48.56 169 GLU A CA 1
ATOM 1293 C C . GLU A 1 169 ? 1.151 27.371 -41.289 1.00 48.56 169 GLU A C 1
ATOM 1295 O O . GLU A 1 169 ? 2.146 26.890 -40.742 1.00 48.56 169 GLU A O 1
ATOM 1300 N N . ILE A 1 170 ? 0.037 27.653 -40.612 1.00 58.41 170 ILE A N 1
ATOM 1301 C CA . ILE A 1 170 ? -0.162 27.316 -39.199 1.00 58.41 170 ILE A CA 1
ATOM 1302 C C . ILE A 1 170 ? -0.278 25.786 -39.120 1.00 58.41 170 ILE A C 1
ATOM 1304 O O . ILE A 1 170 ? -1.162 25.253 -39.790 1.00 58.41 170 ILE A O 1
ATOM 1308 N N . PRO A 1 171 ? 0.560 25.072 -38.341 1.00 53.56 171 PRO A N 1
ATOM 1309 C CA . PRO A 1 171 ? 0.488 23.619 -38.287 1.00 53.56 171 PRO A CA 1
ATOM 1310 C C . PRO A 1 171 ? -0.870 23.149 -37.767 1.00 53.56 171 PRO A C 1
ATOM 1312 O O . PRO A 1 171 ? -1.232 23.412 -36.618 1.00 53.56 171 PRO A O 1
ATOM 1315 N N . ASP A 1 172 ? -1.600 22.430 -38.615 1.00 51.28 172 ASP A N 1
ATOM 1316 C CA . ASP A 1 172 ? -2.731 21.614 -38.198 1.00 51.28 172 ASP A CA 1
ATOM 1317 C C . ASP A 1 172 ? -2.164 20.411 -37.426 1.00 51.28 172 ASP A C 1
ATOM 1319 O O . ASP A 1 172 ? -1.596 19.478 -38.003 1.00 51.28 172 ASP A O 1
ATOM 1323 N N . TRP A 1 173 ? -2.202 20.504 -36.094 1.00 55.59 173 TRP A N 1
ATOM 1324 C CA . TRP A 1 173 ? -1.547 19.551 -35.192 1.00 55.59 173 TRP A CA 1
ATOM 1325 C C . TRP A 1 173 ? -2.142 18.136 -35.266 1.00 55.59 173 TRP A C 1
ATOM 1327 O O . TRP A 1 173 ? -1.480 17.190 -34.839 1.00 55.59 173 TRP A O 1
ATOM 1337 N N . ASP A 1 174 ? -3.336 17.983 -35.843 1.00 57.28 174 ASP A N 1
ATOM 1338 C CA . ASP A 1 174 ? -4.062 16.715 -35.945 1.00 57.28 174 ASP A CA 1
ATOM 1339 C C . ASP A 1 174 ? -3.803 15.973 -37.278 1.00 57.28 174 ASP A C 1
ATOM 1341 O O . ASP A 1 174 ? -4.242 14.836 -37.456 1.00 57.28 174 ASP A O 1
ATOM 1345 N N . ALA A 1 175 ? -3.053 16.576 -38.213 1.00 56.94 175 ALA A N 1
ATOM 1346 C CA . ALA A 1 175 ? -2.737 15.996 -39.527 1.00 56.94 175 ALA A CA 1
ATOM 1347 C C . ALA A 1 175 ? -1.341 15.343 -39.626 1.00 56.94 175 ALA A C 1
ATOM 1349 O O . ALA A 1 175 ? -1.025 14.689 -40.627 1.00 56.94 175 ALA A O 1
ATOM 1350 N N . ALA A 1 176 ? -0.495 15.479 -38.602 1.00 56.28 176 ALA A N 1
ATOM 1351 C CA . ALA A 1 176 ? 0.744 14.716 -38.522 1.00 56.28 176 ALA A CA 1
ATOM 1352 C C . ALA A 1 176 ? 0.406 13.249 -38.220 1.00 56.28 176 ALA A C 1
ATOM 1354 O O . ALA A 1 176 ? 0.063 12.911 -37.088 1.00 56.28 176 ALA A O 1
ATOM 1355 N N . LYS A 1 177 ? 0.525 12.368 -39.229 1.00 60.72 177 LYS A N 1
ATOM 1356 C CA . LYS A 1 177 ? 0.539 10.912 -39.021 1.00 60.72 177 LYS A CA 1
ATOM 1357 C C . LYS A 1 177 ? 1.600 10.637 -37.958 1.00 60.72 177 LYS A C 1
ATOM 1359 O O . LYS A 1 177 ? 2.787 10.801 -38.241 1.00 60.72 177 LYS A O 1
ATOM 1364 N N . GLN A 1 178 ? 1.145 10.318 -36.742 1.00 59.38 178 GLN A N 1
ATOM 1365 C CA . GLN A 1 178 ? 2.009 10.097 -35.584 1.00 59.38 178 GLN A CA 1
ATOM 1366 C C . GLN A 1 178 ? 3.125 9.131 -36.006 1.00 59.38 178 GLN A C 1
ATOM 1368 O O . GLN A 1 178 ? 2.846 8.216 -36.798 1.00 59.38 178 GLN A O 1
ATOM 1373 N N . PRO A 1 179 ? 4.375 9.311 -35.533 1.00 60.69 179 PRO A N 1
ATOM 1374 C CA . PRO A 1 179 ? 5.349 8.242 -35.678 1.00 60.69 179 PRO A CA 1
ATOM 1375 C C . PRO A 1 179 ? 4.699 6.973 -35.125 1.00 60.69 179 PRO A C 1
ATOM 1377 O O . PRO A 1 179 ? 4.041 7.026 -34.087 1.00 60.69 179 PRO A O 1
ATOM 1380 N N . GLU A 1 180 ? 4.856 5.841 -35.807 1.00 74.12 180 GLU A N 1
ATOM 1381 C CA . GLU A 1 180 ? 4.259 4.558 -35.396 1.00 74.12 180 GLU A CA 1
ATOM 1382 C C . GLU A 1 180 ? 4.870 4.027 -34.081 1.00 74.12 180 GLU A C 1
ATOM 1384 O O . GLU A 1 180 ? 4.711 2.867 -33.752 1.00 74.12 180 GLU A O 1
ATOM 1389 N N . THR A 1 181 ? 5.556 4.868 -33.306 1.00 82.00 181 THR A N 1
ATOM 1390 C CA . THR A 1 181 ? 6.334 4.540 -32.117 1.00 82.00 181 THR A CA 1
ATOM 1391 C C . THR A 1 181 ? 5.743 5.271 -30.903 1.00 82.00 181 THR A C 1
ATOM 1393 O O . THR A 1 181 ? 5.880 6.493 -30.780 1.00 82.00 181 THR A O 1
ATOM 1396 N N . GLU A 1 182 ? 5.087 4.551 -29.996 1.00 91.25 182 GLU A N 1
ATOM 1397 C CA . GLU A 1 182 ? 4.450 5.104 -28.794 1.00 91.25 182 GLU A CA 1
ATOM 1398 C C . GLU A 1 182 ? 5.319 4.877 -27.548 1.00 91.25 182 GLU A C 1
ATOM 1400 O O . GLU A 1 182 ? 5.880 3.799 -27.356 1.00 91.25 182 GLU A O 1
ATOM 1405 N N . ILE A 1 183 ? 5.433 5.883 -26.673 1.00 92.44 183 ILE A N 1
ATOM 1406 C CA . ILE A 1 183 ? 6.152 5.752 -25.397 1.00 92.44 183 ILE A CA 1
ATOM 1407 C C . ILE A 1 183 ? 5.159 5.361 -24.301 1.00 92.44 183 ILE A C 1
ATOM 1409 O O . ILE A 1 183 ? 4.417 6.205 -23.802 1.00 92.44 183 ILE A O 1
ATOM 1413 N N . VAL A 1 184 ? 5.173 4.093 -23.890 1.00 93.88 184 VAL A N 1
ATOM 1414 C CA . VAL A 1 184 ? 4.191 3.524 -22.955 1.00 93.88 184 VAL A CA 1
ATOM 1415 C C . VAL A 1 184 ? 4.843 3.178 -21.616 1.00 93.88 184 VAL A C 1
ATOM 1417 O O . VAL A 1 184 ? 5.936 2.611 -21.566 1.00 93.88 184 VAL A O 1
ATOM 1420 N N . ASN A 1 185 ? 4.166 3.487 -20.503 1.00 95.75 185 ASN A N 1
ATOM 1421 C CA . ASN A 1 185 ? 4.538 2.961 -19.189 1.00 95.75 185 ASN A CA 1
ATOM 1422 C C . ASN A 1 185 ? 4.099 1.493 -19.089 1.00 95.75 185 ASN A C 1
ATOM 1424 O O . ASN A 1 185 ? 2.905 1.206 -19.035 1.00 95.75 185 ASN A O 1
ATOM 1428 N N . VAL A 1 186 ? 5.048 0.564 -18.982 1.00 95.88 186 VAL A N 1
ATOM 1429 C CA . VAL A 1 186 ? 4.773 -0.875 -18.828 1.00 95.88 186 VAL A CA 1
ATOM 1430 C C . VAL A 1 186 ? 3.864 -1.145 -17.623 1.00 95.88 186 VAL A C 1
ATOM 1432 O O . VAL A 1 186 ? 2.979 -1.994 -17.700 1.00 95.88 186 VAL A O 1
ATOM 1435 N N . MET A 1 187 ? 4.004 -0.379 -16.534 1.00 96.88 187 MET A N 1
ATOM 1436 C CA . MET A 1 187 ? 3.136 -0.534 -15.359 1.00 96.88 187 MET A CA 1
ATOM 1437 C C . MET A 1 187 ? 1.681 -0.149 -15.647 1.00 96.88 187 MET A C 1
ATOM 1439 O O . MET A 1 187 ? 0.781 -0.736 -15.060 1.00 96.88 187 MET A O 1
ATOM 1443 N N . GLN A 1 188 ? 1.421 0.779 -16.574 1.00 95.56 188 GLN A N 1
ATOM 1444 C CA . GLN A 1 188 ? 0.057 1.146 -16.973 1.00 95.56 188 GLN A CA 1
ATOM 1445 C C . GLN A 1 188 ? -0.650 -0.010 -17.685 1.00 95.56 188 GLN A C 1
ATOM 1447 O O . GLN A 1 188 ? -1.817 -0.264 -17.388 1.00 95.56 188 GLN A O 1
ATOM 1452 N N . ILE A 1 189 ? 0.072 -0.745 -18.540 1.00 95.31 189 ILE A N 1
ATOM 1453 C CA . ILE A 1 189 ? -0.426 -1.965 -19.191 1.00 95.31 189 ILE A CA 1
ATOM 1454 C C . ILE A 1 189 ? -0.751 -3.013 -18.117 1.00 95.31 189 ILE A C 1
ATOM 1456 O O . ILE A 1 189 ? -1.905 -3.416 -17.978 1.00 95.31 189 ILE A O 1
ATOM 1460 N N . LEU A 1 190 ? 0.233 -3.368 -17.280 1.00 96.12 190 LEU A N 1
ATOM 1461 C CA . LEU A 1 190 ? 0.093 -4.409 -16.253 1.00 96.12 190 LEU A CA 1
ATOM 1462 C C . LEU A 1 190 ? -1.010 -4.110 -15.225 1.00 96.12 190 LEU A C 1
ATOM 1464 O O . LEU A 1 190 ? -1.721 -5.026 -14.806 1.00 96.12 190 LEU A O 1
ATOM 1468 N N . VAL A 1 191 ? -1.175 -2.842 -14.830 1.00 96.88 191 VAL A N 1
ATOM 1469 C CA . VAL A 1 191 ? -2.285 -2.412 -13.969 1.00 96.88 191 VAL A CA 1
ATOM 1470 C C . VAL A 1 191 ? -3.611 -2.548 -14.715 1.00 96.88 191 VAL A C 1
ATOM 1472 O O . VAL A 1 191 ? -4.536 -3.126 -14.157 1.00 96.88 191 VAL A O 1
ATOM 1475 N N . SER A 1 192 ? -3.715 -2.095 -15.970 1.00 95.12 192 SER A N 1
ATOM 1476 C CA . SER A 1 192 ? -4.971 -2.187 -16.735 1.00 95.12 192 SER A CA 1
ATOM 1477 C C . SER A 1 192 ? -5.448 -3.627 -16.975 1.00 95.12 192 SER A C 1
ATOM 1479 O O . SER A 1 192 ? -6.649 -3.872 -16.958 1.00 95.12 192 SER A O 1
ATOM 1481 N N . GLU A 1 193 ? -4.533 -4.590 -17.113 1.00 96.19 193 GLU A N 1
ATOM 1482 C CA . GLU A 1 193 ? -4.864 -6.013 -17.286 1.00 96.19 193 GLU A CA 1
ATOM 1483 C C . GLU A 1 193 ? -5.294 -6.714 -15.987 1.00 96.19 193 GLU A C 1
ATOM 1485 O O . GLU A 1 193 ? -5.984 -7.733 -16.031 1.00 96.19 193 GLU A O 1
ATOM 1490 N N . ASN A 1 194 ? -4.871 -6.209 -14.822 1.00 94.94 194 ASN A N 1
ATOM 1491 C CA . ASN A 1 194 ? -5.099 -6.869 -13.530 1.00 94.94 194 ASN A CA 1
ATOM 1492 C C . ASN A 1 194 ? -6.037 -6.104 -12.586 1.00 94.94 194 ASN A C 1
ATOM 1494 O O . ASN A 1 194 ? -6.421 -6.663 -11.558 1.00 94.94 194 ASN A O 1
ATOM 1498 N N . ILE A 1 195 ? -6.423 -4.866 -12.914 1.00 95.62 195 ILE A N 1
ATOM 1499 C CA . ILE A 1 195 ? -7.211 -3.990 -12.035 1.00 95.62 195 ILE A CA 1
ATOM 1500 C C . ILE A 1 195 ? -8.504 -4.648 -11.543 1.00 95.62 195 ILE A C 1
ATOM 1502 O O . ILE A 1 195 ? -8.777 -4.591 -10.347 1.00 95.62 195 ILE A O 1
ATOM 1506 N N . ASP A 1 196 ? -9.231 -5.359 -12.409 1.00 94.94 196 ASP A N 1
ATOM 1507 C CA . ASP A 1 196 ? -10.487 -6.030 -12.049 1.00 94.94 196 ASP A CA 1
ATOM 1508 C C . ASP A 1 196 ? -10.301 -7.065 -10.925 1.00 94.94 196 ASP A C 1
ATOM 1510 O O . ASP A 1 196 ? -11.121 -7.142 -10.012 1.00 94.94 196 ASP A O 1
ATOM 1514 N N . ARG A 1 197 ? -9.188 -7.820 -10.926 1.00 95.00 197 ARG A N 1
ATOM 1515 C CA . ARG A 1 197 ? -8.888 -8.795 -9.858 1.00 95.00 197 ARG A CA 1
ATOM 1516 C C . ARG A 1 197 ? -8.663 -8.118 -8.511 1.00 95.00 197 ARG A C 1
ATOM 1518 O O . ARG A 1 197 ? -9.075 -8.652 -7.487 1.00 95.00 197 ARG A O 1
ATOM 1525 N N . TYR A 1 198 ? -7.977 -6.977 -8.507 1.00 93.62 198 TYR A N 1
ATOM 1526 C CA . TYR A 1 198 ? -7.688 -6.242 -7.277 1.00 93.62 198 TYR A CA 1
ATOM 1527 C C . TYR A 1 198 ? -8.924 -5.503 -6.762 1.00 93.62 198 TYR A C 1
ATOM 1529 O O . TYR A 1 198 ? -9.179 -5.524 -5.564 1.00 93.62 198 TYR A O 1
ATOM 1537 N N . VAL A 1 199 ? -9.732 -4.926 -7.654 1.00 95.94 199 VAL A N 1
ATOM 1538 C CA . VAL A 1 199 ? -11.027 -4.318 -7.312 1.00 95.94 199 VAL A CA 1
ATOM 1539 C C . VAL A 1 199 ? -11.955 -5.335 -6.640 1.00 95.94 199 VAL A C 1
ATOM 1541 O O . VAL A 1 199 ? -12.563 -5.007 -5.624 1.00 95.94 199 VAL A O 1
ATOM 1544 N N . ASP A 1 200 ? -11.986 -6.575 -7.136 1.00 95.00 200 ASP A N 1
ATOM 1545 C CA . ASP A 1 200 ? -12.769 -7.666 -6.543 1.00 95.00 200 ASP A CA 1
ATOM 1546 C C . ASP A 1 200 ? -12.183 -8.196 -5.225 1.00 95.00 200 ASP A C 1
ATOM 1548 O O . ASP A 1 200 ? -12.933 -8.572 -4.332 1.00 95.00 200 ASP A O 1
ATOM 1552 N N . MET A 1 201 ? -10.855 -8.221 -5.071 1.00 95.00 201 MET A N 1
ATOM 1553 C CA . MET A 1 201 ? -10.201 -8.673 -3.833 1.00 95.00 201 MET A CA 1
ATOM 1554 C C . MET A 1 201 ? -10.302 -7.654 -2.685 1.00 95.00 201 MET A C 1
ATOM 1556 O O . MET A 1 201 ? -10.203 -8.037 -1.521 1.00 95.00 201 MET A O 1
ATOM 1560 N N . PHE A 1 202 ? -10.487 -6.370 -3.002 1.00 94.56 202 PHE A N 1
ATOM 1561 C CA . PHE A 1 202 ? -10.602 -5.276 -2.033 1.00 94.56 202 PHE A CA 1
ATOM 1562 C C . PHE A 1 202 ? -12.034 -4.709 -1.912 1.00 94.56 202 PHE A C 1
ATOM 1564 O O . PHE A 1 202 ? -12.209 -3.638 -1.331 1.00 94.56 202 PHE A O 1
ATOM 1571 N N . ASP A 1 203 ? -13.044 -5.396 -2.465 1.00 95.44 203 ASP A N 1
ATOM 1572 C CA . ASP A 1 203 ? -14.469 -5.010 -2.444 1.00 95.44 203 ASP A CA 1
ATOM 1573 C C . ASP A 1 203 ? -14.742 -3.550 -2.890 1.00 95.44 203 ASP A C 1
ATOM 1575 O O . ASP A 1 203 ? -15.615 -2.847 -2.367 1.00 95.44 203 ASP A O 1
ATOM 1579 N N . VAL A 1 204 ? -13.992 -3.062 -3.886 1.00 94.94 204 VAL A N 1
ATOM 1580 C CA . VAL A 1 204 ? -14.099 -1.676 -4.371 1.00 94.94 204 VAL A CA 1
ATOM 1581 C C . VAL A 1 204 ? -15.243 -1.529 -5.383 1.00 94.94 204 VAL A C 1
ATOM 1583 O O . VAL A 1 204 ? -15.525 -2.403 -6.203 1.00 94.94 204 VAL A O 1
ATOM 1586 N N . CYS A 1 205 ? -15.918 -0.376 -5.369 1.00 96.69 205 CYS A N 1
ATOM 1587 C CA . CYS A 1 205 ? -16.969 -0.064 -6.335 1.00 96.69 205 CYS A CA 1
ATOM 1588 C C . CYS A 1 205 ? -16.426 -0.023 -7.777 1.00 96.69 205 CYS A C 1
ATOM 1590 O O . CYS A 1 205 ? -15.516 0.743 -8.082 1.00 96.69 205 CYS A O 1
ATOM 1592 N N . ARG A 1 206 ? -17.051 -0.761 -8.702 1.00 95.88 206 ARG A N 1
ATOM 1593 C CA . ARG A 1 206 ? -16.667 -0.820 -10.129 1.00 95.88 206 ARG A CA 1
ATOM 1594 C C . ARG A 1 206 ? -17.146 0.376 -10.979 1.00 95.88 206 ARG A C 1
ATOM 1596 O O . ARG A 1 206 ? -17.357 0.241 -12.183 1.00 95.88 206 ARG A O 1
ATOM 1603 N N . CYS A 1 207 ? -17.392 1.546 -10.384 1.00 97.19 207 CYS A N 1
ATOM 1604 C CA . CYS A 1 207 ? -17.758 2.737 -11.159 1.00 97.19 207 CYS A CA 1
ATOM 1605 C C . CYS A 1 207 ? -16.515 3.356 -11.824 1.00 97.19 207 CYS A C 1
ATOM 1607 O O . CYS A 1 207 ? -15.408 3.236 -11.305 1.00 97.19 207 CYS A O 1
ATOM 1609 N N . SER A 1 208 ? -16.680 4.057 -12.952 1.00 96.81 208 SER A N 1
ATOM 1610 C CA . SER A 1 208 ? -15.549 4.617 -13.719 1.00 96.81 208 SER A CA 1
ATOM 1611 C C . SER A 1 208 ? -14.633 5.530 -12.898 1.00 96.81 208 SER A C 1
ATOM 1613 O O . SER A 1 208 ? -13.431 5.568 -13.143 1.00 96.81 208 SER A O 1
ATOM 1615 N N . ARG A 1 209 ? -15.188 6.229 -11.901 1.00 97.50 209 ARG A N 1
ATOM 1616 C CA . ARG A 1 209 ? -14.430 7.070 -10.970 1.00 97.50 209 ARG A CA 1
ATOM 1617 C C . ARG A 1 209 ? -13.527 6.233 -10.063 1.00 97.50 209 ARG A C 1
ATOM 1619 O O . ARG A 1 209 ? -12.321 6.417 -10.101 1.00 97.50 209 ARG A O 1
ATOM 1626 N N . CYS A 1 210 ? -14.087 5.263 -9.341 1.00 97.19 210 CYS A N 1
ATOM 1627 C CA . CYS A 1 210 ? -13.311 4.385 -8.466 1.00 97.19 210 CYS A CA 1
ATOM 1628 C C . CYS A 1 210 ? -12.298 3.524 -9.241 1.00 97.19 210 CYS A C 1
ATOM 1630 O O . CYS A 1 210 ? -11.195 3.318 -8.752 1.00 97.19 210 CYS A O 1
ATOM 1632 N N . MET A 1 211 ? -12.619 3.089 -10.466 1.00 96.50 211 MET A N 1
ATOM 1633 C CA . MET A 1 211 ? -11.659 2.419 -11.356 1.00 96.50 211 MET A CA 1
ATOM 1634 C C . MET A 1 211 ? -10.455 3.320 -11.676 1.00 96.50 211 MET A C 1
ATOM 1636 O O . MET A 1 211 ? -9.312 2.883 -11.562 1.00 96.50 211 MET A O 1
ATOM 1640 N N . ALA A 1 212 ? -10.696 4.588 -12.028 1.00 96.88 212 ALA A N 1
ATOM 1641 C CA . ALA A 1 212 ? -9.629 5.555 -12.279 1.00 96.88 212 ALA A CA 1
ATOM 1642 C C . ALA A 1 212 ? -8.829 5.885 -11.005 1.00 96.88 212 ALA A C 1
ATOM 1644 O O . ALA A 1 212 ? -7.604 5.965 -11.063 1.00 96.88 212 ALA A O 1
ATOM 1645 N N . ASP A 1 213 ? -9.497 6.013 -9.854 1.00 96.94 213 ASP A N 1
ATOM 1646 C CA . ASP A 1 213 ? -8.854 6.259 -8.559 1.00 96.94 213 ASP A CA 1
ATOM 1647 C C . ASP A 1 213 ? -7.943 5.076 -8.159 1.00 96.94 213 ASP A C 1
ATOM 1649 O O . ASP A 1 213 ? -6.792 5.288 -7.779 1.00 96.94 213 ASP A O 1
ATOM 1653 N N . VAL A 1 214 ? -8.398 3.824 -8.320 1.00 96.75 214 VAL A N 1
ATOM 1654 C CA . VAL A 1 214 ? -7.587 2.611 -8.083 1.00 96.75 214 VAL A CA 1
ATOM 1655 C C . VAL A 1 214 ? -6.409 2.528 -9.058 1.00 96.75 214 VAL A C 1
ATOM 1657 O O . VAL A 1 214 ? -5.286 2.244 -8.636 1.00 96.75 214 VAL A O 1
ATOM 1660 N N . GLN A 1 215 ? -6.622 2.824 -10.345 1.00 96.69 215 GLN A N 1
ATOM 1661 C CA . GLN A 1 215 ? -5.547 2.853 -11.341 1.00 96.69 215 GLN A CA 1
ATOM 1662 C C . GLN A 1 215 ? -4.487 3.914 -11.001 1.00 96.69 215 GLN A C 1
ATOM 1664 O O . GLN A 1 215 ? -3.289 3.640 -11.086 1.00 96.69 215 GLN A O 1
ATOM 1669 N N . ALA A 1 216 ? -4.911 5.108 -10.577 1.00 96.75 216 ALA A N 1
ATOM 1670 C CA . ALA A 1 216 ? -4.020 6.190 -10.171 1.00 96.75 216 ALA A CA 1
ATOM 1671 C C . ALA A 1 216 ? -3.245 5.851 -8.887 1.00 96.75 216 ALA A C 1
ATOM 1673 O O . ALA A 1 216 ? -2.035 6.073 -8.830 1.00 96.75 216 ALA A O 1
ATOM 1674 N N . LEU A 1 217 ? -3.906 5.266 -7.881 1.00 96.25 217 LEU A N 1
ATOM 1675 C CA . LEU A 1 217 ? -3.263 4.794 -6.649 1.00 96.25 217 LEU A CA 1
ATOM 1676 C C . LEU A 1 217 ? -2.210 3.718 -6.934 1.00 96.25 217 LEU A C 1
ATOM 1678 O O . LEU A 1 217 ? -1.109 3.785 -6.388 1.00 96.25 217 LEU A O 1
ATOM 1682 N N . ALA A 1 218 ? -2.506 2.763 -7.818 1.00 96.12 218 ALA A N 1
ATOM 1683 C CA . ALA A 1 218 ? -1.536 1.760 -8.240 1.00 96.12 218 ALA A CA 1
ATOM 1684 C C . ALA A 1 218 ? -0.327 2.419 -8.929 1.00 96.12 218 ALA A C 1
ATOM 1686 O O . ALA A 1 218 ? 0.806 2.248 -8.485 1.00 96.12 218 ALA A O 1
ATOM 1687 N N . LEU A 1 219 ? -0.554 3.236 -9.964 1.00 96.50 219 LEU A N 1
ATOM 1688 C CA . LEU A 1 219 ? 0.525 3.854 -10.748 1.00 96.50 219 LEU A CA 1
ATOM 1689 C C . LEU A 1 219 ? 1.340 4.911 -9.989 1.00 96.50 219 LEU A C 1
ATOM 1691 O O . LEU A 1 219 ? 2.453 5.215 -10.408 1.00 96.50 219 LEU A O 1
ATOM 1695 N N . THR A 1 220 ? 0.824 5.440 -8.879 1.00 97.00 220 THR A N 1
ATOM 1696 C CA . THR A 1 220 ? 1.576 6.331 -7.978 1.00 97.00 220 THR A CA 1
ATOM 1697 C C . THR A 1 220 ? 2.562 5.554 -7.100 1.00 97.00 220 THR A C 1
ATOM 1699 O O . THR A 1 220 ? 3.647 6.052 -6.812 1.00 97.00 220 THR A O 1
ATOM 1702 N N . ASN A 1 221 ? 2.201 4.335 -6.684 1.00 96.50 221 ASN A N 1
ATOM 1703 C CA . ASN A 1 221 ? 3.005 3.508 -5.777 1.00 96.50 221 ASN A CA 1
ATOM 1704 C C . ASN A 1 221 ? 3.909 2.493 -6.507 1.00 96.50 221 ASN A C 1
ATOM 1706 O O . ASN A 1 221 ? 4.837 1.951 -5.910 1.00 96.50 221 ASN A O 1
ATOM 1710 N N . LEU A 1 222 ? 3.663 2.236 -7.795 1.00 96.06 222 LEU A N 1
ATOM 1711 C CA . LEU A 1 222 ? 4.491 1.383 -8.651 1.00 96.06 222 LEU A CA 1
ATOM 1712 C C . LEU A 1 222 ? 5.605 2.199 -9.342 1.00 96.06 222 LEU A C 1
ATOM 1714 O O . LEU A 1 222 ? 5.321 3.248 -9.921 1.00 96.06 222 LEU A O 1
ATOM 1718 N N . PRO A 1 223 ? 6.866 1.722 -9.367 1.00 96.31 223 PRO A N 1
ATOM 1719 C CA . PRO A 1 223 ? 7.947 2.413 -10.065 1.00 96.31 223 PRO A CA 1
ATOM 1720 C C . PRO A 1 223 ? 7.698 2.414 -11.581 1.00 96.31 223 PRO A C 1
ATOM 1722 O O . PRO A 1 223 ? 7.670 1.364 -12.226 1.00 96.31 223 PRO A O 1
ATOM 1725 N N . ALA A 1 224 ? 7.523 3.603 -12.161 1.00 96.50 224 ALA A N 1
ATOM 1726 C CA . ALA A 1 224 ? 7.230 3.755 -13.583 1.00 96.50 224 ALA A CA 1
ATOM 1727 C C . ALA A 1 224 ? 8.379 3.248 -14.472 1.00 96.50 224 ALA A C 1
ATOM 1729 O O . ALA A 1 224 ? 9.554 3.523 -14.219 1.00 96.50 224 ALA A O 1
ATOM 1730 N N . LYS A 1 225 ? 8.034 2.549 -15.560 1.00 96.69 225 LYS A N 1
ATOM 1731 C CA . LYS A 1 225 ? 9.001 2.035 -16.536 1.00 96.69 225 LYS A CA 1
ATOM 1732 C C . LYS A 1 225 ? 8.500 2.277 -17.951 1.00 96.69 225 LYS A C 1
ATOM 1734 O O . LYS A 1 225 ? 7.605 1.580 -18.415 1.00 96.69 225 LYS A O 1
ATOM 1739 N N . TYR A 1 226 ? 9.094 3.252 -18.627 1.00 96.69 226 TYR A N 1
ATOM 1740 C CA . TYR A 1 226 ? 8.729 3.621 -19.991 1.00 96.69 226 TYR A CA 1
ATOM 1741 C C . TYR A 1 226 ? 9.534 2.831 -21.023 1.00 96.69 226 TYR A C 1
ATOM 1743 O O . TYR A 1 226 ? 10.741 2.636 -20.861 1.00 96.69 226 TYR A O 1
ATOM 1751 N N . VAL A 1 227 ? 8.861 2.398 -22.085 1.00 95.62 227 VAL A N 1
ATOM 1752 C CA . VAL A 1 227 ? 9.453 1.766 -23.271 1.00 95.62 227 VAL A CA 1
ATOM 1753 C C . VAL A 1 227 ? 8.862 2.399 -24.527 1.00 95.62 227 VAL A C 1
ATOM 1755 O O . VAL A 1 227 ? 7.730 2.877 -24.499 1.00 95.62 227 VAL A O 1
ATOM 1758 N N . VAL A 1 228 ? 9.625 2.406 -25.618 1.00 94.94 228 VAL A N 1
ATOM 1759 C CA . VAL A 1 228 ? 9.110 2.757 -26.948 1.00 94.94 228 VAL A CA 1
ATOM 1760 C C . VAL A 1 228 ? 8.581 1.474 -27.586 1.00 94.94 228 VAL A C 1
ATOM 1762 O O . VAL A 1 228 ? 9.287 0.464 -27.573 1.00 94.94 228 VAL A O 1
ATOM 1765 N N . MET A 1 229 ? 7.347 1.493 -28.084 1.00 89.62 229 MET A N 1
ATOM 1766 C CA . MET A 1 229 ? 6.708 0.366 -28.765 1.00 89.62 229 MET A CA 1
ATOM 1767 C C . MET A 1 229 ? 6.310 0.780 -30.177 1.00 89.62 229 MET A C 1
ATOM 1769 O O . MET A 1 229 ? 5.633 1.792 -30.348 1.00 89.62 229 MET A O 1
ATOM 1773 N N . ASP A 1 230 ? 6.704 -0.018 -31.165 1.00 88.94 230 ASP A N 1
ATOM 1774 C CA . ASP A 1 230 ? 6.404 0.240 -32.571 1.00 88.94 230 ASP A CA 1
ATOM 1775 C C . ASP A 1 230 ? 5.111 -0.504 -32.967 1.00 88.94 230 ASP A C 1
ATOM 1777 O O . ASP A 1 230 ? 5.034 -1.733 -32.894 1.00 88.94 230 ASP A O 1
ATOM 1781 N N . HIS A 1 231 ? 4.089 0.246 -33.378 1.00 74.25 231 HIS A N 1
ATOM 1782 C CA . HIS A 1 231 ? 2.809 -0.215 -33.920 1.00 74.25 231 HIS A CA 1
ATOM 1783 C C . HIS A 1 231 ? 2.977 -0.629 -35.393 1.00 74.25 231 HIS A C 1
ATOM 1785 O O . HIS A 1 231 ? 2.738 0.172 -36.300 1.00 74.25 231 HIS A O 1
ATOM 1791 N N . GLY A 1 232 ? 3.436 -1.866 -35.613 1.00 63.06 232 GLY A N 1
ATOM 1792 C CA . GLY A 1 232 ? 3.634 -2.481 -36.941 1.00 63.06 232 GLY A CA 1
ATOM 1793 C C . GLY A 1 232 ? 2.424 -3.211 -37.527 1.00 63.06 232 GLY A C 1
ATOM 1794 O O . GLY A 1 232 ? 1.498 -3.559 -36.762 1.00 63.06 232 GLY A O 1
#

Organism: NCBI:txid2840723

InterPro domains:
  IPR019657 Late competence development protein ComFB [PF10719] (184-232)

Sequence (232 aa):
MAGKKTSKSSKTDHVLNLISGMSPNQEDSSPSEEKDAGRTSPAQEVPAKEAAPQESPAKEPAAEPQSPETPSQAAPTPYRAAPILEVARTNHEALSETVHQALEDALQEELREEELREEELKEEKEREEKLREKEKQHSAEQAIQAEKETSPASPDTHDPQPNAAAEQEIPDWDAAKQPETEIVNVMQILVSENIDRYVDMFDVCRCSRCMADVQALALTNLPAKYVVMDHG

pLDDT: mean 70.3, std 25.44, range [27.48, 98.56]